Protein AF-A0D5D0-F1 (afdb_monomer)

Solvent-accessible surface area (backbone atoms only — not comparable to full-atom values): 11400 Å² total; per-residue (Å²): 130,87,78,48,55,34,72,73,44,70,88,83,36,42,35,31,44,15,12,45,68,44,72,69,34,58,67,57,35,57,76,62,45,42,32,23,40,38,40,34,33,54,92,70,85,83,85,67,84,94,37,51,78,46,78,43,78,42,73,95,49,52,85,51,79,61,65,83,46,42,66,61,52,38,55,49,50,60,56,22,34,79,75,26,10,28,38,33,16,14,71,77,34,23,26,60,21,42,47,49,52,34,45,36,33,24,68,77,66,68,30,52,49,6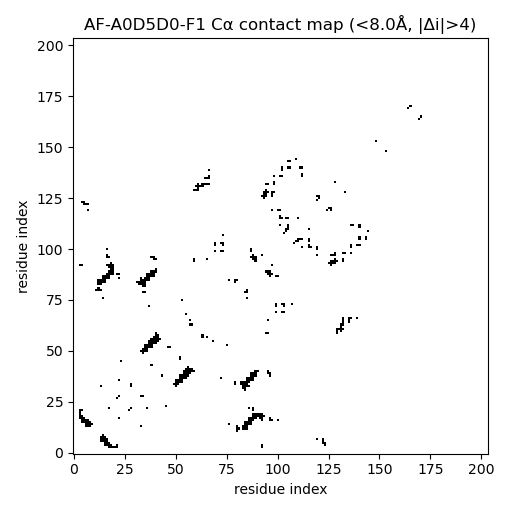7,55,23,49,52,54,49,30,77,57,40,72,76,48,54,48,48,68,36,50,48,54,44,43,47,56,47,34,56,60,69,68,49,77,83,76,58,85,82,46,63,64,57,53,52,50,53,54,46,55,54,48,42,61,73,65,51,62,84,68,72,81,86,85,54,74,70,58,52,53,54,52,52,53,52,55,54,51,55,55,50,55,62,56,56,64,68,70,74,79,116

Sequence (204 aa):
MQQHCNLILNDRGALWLGDYESALNLEFLKSKGIRTVITVAAGLNLKFEGIVHHKIEILDIELTNISQYFQTANDWIERGFNIGGVLVHCMAGVSRSAAIVIAYLIEKKKMTYYQALNFVKSKRPQINPNKGFNNQLMSYATRTSQPPIPKSSRANHFQQTYDQFESNYYAPVNRKNSAGLIQQNTNFYKSITKSMSQSKSKNK

pLDDT: mean 83.5, std 20.82, range [40.12, 98.88]

Organism: Paramecium tetraurelia (NCBI:txid5888)

Nearest PDB structures (foldseek):
  2nt2-assembly3_C  TM=9.457E-01  e=5.058E-13  Homo sapiens
  1wrm-assembly1_A  TM=9.185E-01  e=1.201E-12  Homo sapiens
  2g6z-assembly1_B  TM=9.266E-01  e=2.850E-12  Homo sapiens
  8otz-assembly1_k  TM=9.349E-01  e=2.850E-12  Bos taurus
  4ki9-assembly1_A  TM=8.243E-01  e=2.751E-10  Homo sapiens

Secondary structure (DSSP, 8-state):
----EEEEE-SSS-EEEE-HHHHH-HHHHHHTTEEEEEEESTT-----SSSEEEEE---SSTTS--GGGHHHHHHHHHHHHTTSEEEEE-SSSSSHHHHHHHHHHHHHS---HHHHHHHHHHH-TT----HHHHHHHHHHHHHHTS----GGGHHHHHHHHHHHHHHHHTGGG-SSS-HHHHHHHHHHHHHHHHHHHHTTSS--

Structure (mmCIF, N/CA/C/O backbone):
data_AF-A0D5D0-F1
#
_entry.id   AF-A0D5D0-F1
#
loop_
_atom_site.group_PDB
_atom_site.id
_atom_site.type_symbol
_atom_site.label_atom_id
_atom_site.label_alt_id
_atom_site.label_comp_id
_atom_site.label_asym_id
_atom_site.label_entity_id
_atom_site.label_seq_id
_atom_site.pdbx_PDB_ins_code
_atom_site.Cartn_x
_atom_site.Cartn_y
_atom_site.Cartn_z
_atom_site.occupancy
_atom_site.B_iso_or_equiv
_atom_site.auth_seq_id
_atom_site.auth_comp_id
_atom_site.auth_asym_id
_atom_site.auth_atom_id
_atom_site.pdbx_PDB_model_num
ATOM 1 N N . MET A 1 1 ? 7.071 -22.936 3.154 1.00 46.78 1 MET A N 1
ATOM 2 C CA . MET A 1 1 ? 7.675 -21.752 2.503 1.00 46.78 1 MET A CA 1
ATOM 3 C C . MET A 1 1 ? 6.939 -20.516 2.982 1.00 46.78 1 MET A C 1
ATOM 5 O O . MET A 1 1 ? 5.713 -20.538 2.988 1.00 46.78 1 MET A O 1
ATOM 9 N N . GLN A 1 2 ? 7.650 -19.483 3.433 1.00 56.50 2 GLN A N 1
ATOM 10 C CA . GLN A 1 2 ? 7.018 -18.227 3.833 1.00 56.50 2 GLN A CA 1
ATOM 11 C C . GLN A 1 2 ? 6.482 -17.524 2.581 1.00 56.50 2 GLN A C 1
ATOM 13 O O . GLN A 1 2 ? 7.198 -17.349 1.600 1.00 56.50 2 GLN A O 1
ATOM 18 N N . GLN A 1 3 ? 5.195 -17.188 2.574 1.00 79.50 3 GLN A N 1
ATOM 19 C CA . GLN A 1 3 ? 4.566 -16.564 1.418 1.00 79.50 3 GLN A CA 1
ATOM 20 C C . GLN A 1 3 ? 4.845 -15.051 1.416 1.00 79.50 3 GLN A C 1
ATOM 22 O O . GLN A 1 3 ? 4.256 -14.282 2.180 1.00 79.50 3 GLN A O 1
ATOM 27 N N . HIS A 1 4 ? 5.749 -14.625 0.534 1.00 94.38 4 HIS A N 1
ATOM 28 C CA . HIS A 1 4 ? 6.228 -13.242 0.435 1.00 94.38 4 HIS A CA 1
ATOM 29 C C . HIS A 1 4 ? 5.169 -12.242 -0.054 1.00 94.38 4 HIS A C 1
ATOM 31 O O . HIS A 1 4 ? 5.199 -11.065 0.306 1.00 94.38 4 HIS A O 1
ATOM 37 N N . CYS A 1 5 ? 4.159 -12.707 -0.794 1.00 95.81 5 CYS A N 1
ATOM 38 C CA . CYS A 1 5 ? 3.021 -11.887 -1.208 1.00 95.81 5 CYS A CA 1
ATOM 39 C C . CYS A 1 5 ? 1.735 -12.699 -1.414 1.00 95.81 5 CYS A C 1
ATOM 41 O O . CYS A 1 5 ? 1.766 -13.911 -1.634 1.00 95.81 5 CYS A O 1
ATOM 43 N N . ASN A 1 6 ? 0.594 -12.013 -1.371 1.00 98.06 6 ASN A N 1
ATOM 44 C CA . ASN A 1 6 ? -0.735 -12.603 -1.510 1.00 98.06 6 ASN A CA 1
ATOM 45 C C . ASN A 1 6 ? -1.566 -11.811 -2.524 1.00 98.06 6 ASN A C 1
ATOM 47 O O . ASN A 1 6 ? -1.525 -10.579 -2.538 1.00 98.06 6 AS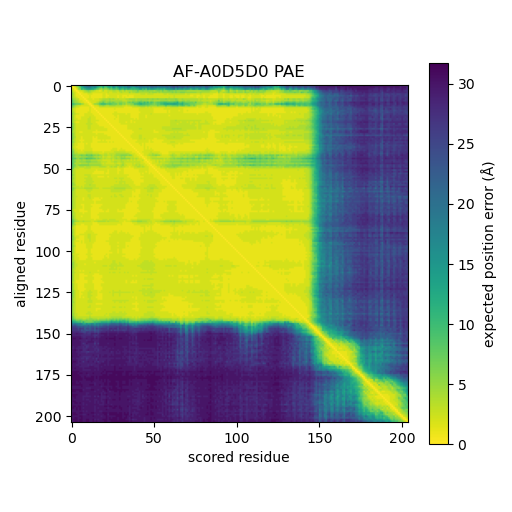N A O 1
ATOM 51 N N . LEU A 1 7 ? -2.344 -12.521 -3.344 1.00 98.06 7 LEU A N 1
ATOM 52 C CA . LEU A 1 7 ? -3.366 -11.916 -4.194 1.00 98.06 7 LEU A CA 1
ATOM 53 C C . LEU A 1 7 ? -4.509 -11.412 -3.307 1.00 98.06 7 LEU A C 1
ATOM 55 O O . LEU A 1 7 ? -5.096 -12.181 -2.544 1.00 98.06 7 LEU A O 1
ATOM 59 N N . ILE A 1 8 ? -4.817 -10.125 -3.414 1.00 98.31 8 ILE A N 1
ATOM 60 C CA . ILE A 1 8 ? -5.861 -9.459 -2.634 1.00 98.31 8 ILE A CA 1
ATOM 61 C C . ILE A 1 8 ? -7.155 -9.366 -3.443 1.00 98.31 8 ILE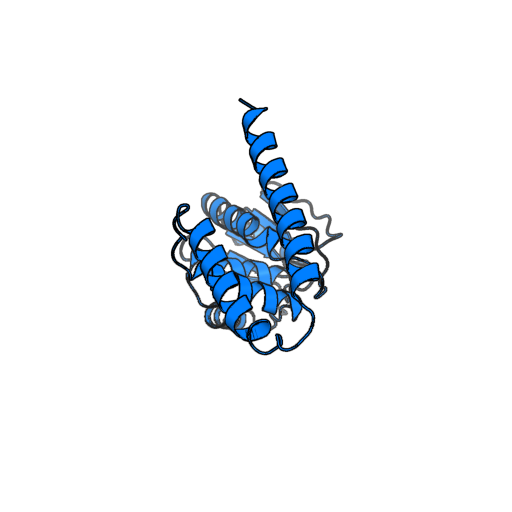 A C 1
ATOM 63 O O . ILE A 1 8 ? -8.214 -9.741 -2.945 1.00 98.31 8 ILE A O 1
ATOM 67 N N . LEU A 1 9 ? -7.071 -8.916 -4.697 1.00 95.50 9 LEU A N 1
ATOM 68 C CA . LEU A 1 9 ? -8.206 -8.779 -5.614 1.00 95.50 9 LEU A CA 1
ATOM 69 C C . LEU A 1 9 ? -7.839 -9.250 -7.016 1.00 95.50 9 LEU A C 1
ATOM 71 O O . LEU A 1 9 ? -6.674 -9.182 -7.398 1.00 95.50 9 LEU A O 1
ATOM 75 N N . ASN A 1 10 ? -8.846 -9.683 -7.774 1.00 94.88 10 ASN A N 1
ATOM 76 C CA . ASN A 1 10 ? -8.695 -10.058 -9.179 1.00 94.88 10 ASN A CA 1
ATOM 77 C C . ASN A 1 10 ? -9.977 -9.829 -10.001 1.00 94.88 10 ASN A C 1
ATOM 79 O O . ASN A 1 10 ? -10.291 -10.612 -10.889 1.00 94.88 10 ASN A O 1
ATOM 83 N N . ASP A 1 11 ? -10.774 -8.816 -9.657 1.00 88.81 11 ASP A N 1
ATOM 84 C CA . ASP A 1 11 ? -12.059 -8.566 -10.324 1.00 88.81 11 ASP A CA 1
ATOM 85 C C . ASP A 1 11 ? -11.943 -7.654 -11.555 1.00 88.81 11 ASP A C 1
ATOM 87 O O . ASP A 1 11 ? -12.627 -7.875 -12.548 1.00 88.81 11 ASP A O 1
ATOM 91 N N . ARG A 1 12 ? -11.064 -6.645 -11.509 1.00 85.06 12 ARG A N 1
ATOM 92 C CA . ARG A 1 12 ? -10.701 -5.790 -12.660 1.00 85.06 12 ARG A CA 1
ATOM 93 C C . ARG A 1 12 ? -9.240 -5.918 -13.077 1.00 85.06 12 ARG A C 1
ATOM 95 O O . ARG A 1 12 ? -8.906 -5.717 -14.235 1.00 85.06 12 ARG A O 1
ATOM 102 N N . GLY A 1 13 ? -8.387 -6.262 -12.124 1.00 92.38 13 GLY A N 1
ATOM 103 C CA . GLY A 1 13 ? -6.974 -6.533 -12.316 1.00 92.38 13 GLY A CA 1
ATOM 104 C C . GLY A 1 13 ? -6.410 -7.182 -11.059 1.00 92.38 13 GLY A C 1
ATOM 105 O O . GLY A 1 13 ? -7.001 -7.083 -9.977 1.00 92.38 13 GLY A O 1
ATOM 106 N N . ALA A 1 14 ? -5.287 -7.881 -11.205 1.00 97.81 14 ALA A N 1
ATOM 107 C CA . ALA A 1 14 ? -4.668 -8.598 -10.101 1.00 97.81 14 ALA A CA 1
ATOM 108 C C . ALA A 1 14 ? -3.925 -7.620 -9.178 1.00 97.81 14 ALA A C 1
ATOM 110 O O . ALA A 1 14 ? -2.903 -7.050 -9.567 1.00 97.81 14 ALA A O 1
ATOM 111 N N . LEU A 1 15 ? -4.420 -7.438 -7.952 1.00 98.75 15 LEU A N 1
ATOM 112 C CA . LEU A 1 15 ? -3.761 -6.646 -6.912 1.00 98.75 15 LEU A CA 1
ATOM 113 C C . LEU A 1 15 ? -3.046 -7.560 -5.926 1.00 98.75 15 LEU A C 1
ATOM 115 O O . LEU A 1 15 ? -3.689 -8.338 -5.219 1.00 98.75 15 LEU A O 1
ATOM 119 N N . TRP A 1 16 ? -1.733 -7.416 -5.830 1.00 98.75 16 TRP A N 1
ATOM 120 C CA . TRP A 1 16 ? -0.875 -8.176 -4.933 1.00 98.75 16 TRP A CA 1
ATOM 121 C C . TRP A 1 16 ? -0.362 -7.294 -3.797 1.00 98.75 16 TRP A C 1
ATOM 123 O O . TRP A 1 16 ? 0.010 -6.139 -4.009 1.00 98.75 16 TRP A O 1
ATOM 133 N N . LEU A 1 17 ? -0.310 -7.859 -2.591 1.00 98.81 17 LEU A N 1
ATOM 134 C CA . LEU A 1 17 ? 0.313 -7.249 -1.418 1.00 98.81 17 LEU A CA 1
ATOM 135 C C . LEU A 1 17 ? 1.505 -8.095 -0.983 1.00 98.81 17 LEU A C 1
ATOM 137 O O . LEU A 1 17 ? 1.334 -9.284 -0.706 1.00 98.81 17 LEU A O 1
ATOM 141 N N . GLY A 1 18 ? 2.684 -7.482 -0.887 1.00 98.31 18 GLY A N 1
ATOM 142 C CA . GLY A 1 18 ? 3.918 -8.198 -0.575 1.00 98.31 18 GLY A CA 1
ATOM 143 C C . GLY A 1 18 ? 4.928 -7.445 0.283 1.00 98.31 18 GLY A C 1
ATOM 144 O O . GLY A 1 18 ? 4.700 -6.315 0.732 1.00 98.31 18 GLY A O 1
ATOM 145 N N . ASP A 1 19 ? 6.041 -8.125 0.525 1.00 98.06 19 ASP A N 1
ATOM 146 C CA . ASP A 1 19 ? 7.244 -7.649 1.207 1.00 98.06 19 ASP A CA 1
ATOM 147 C C . ASP A 1 19 ? 8.375 -7.316 0.212 1.00 98.06 19 ASP A C 1
ATOM 149 O O . ASP A 1 19 ? 8.166 -7.273 -1.004 1.00 98.06 19 ASP A O 1
ATOM 153 N N . TYR A 1 20 ? 9.572 -7.035 0.726 1.00 97.62 20 TYR A N 1
ATOM 154 C CA . TYR A 1 20 ? 10.744 -6.712 -0.084 1.00 97.62 20 TYR A CA 1
ATOM 155 C C . TYR A 1 20 ? 11.157 -7.855 -1.021 1.00 97.62 20 TYR A C 1
ATOM 157 O O . TYR A 1 20 ? 11.381 -7.617 -2.207 1.00 97.62 20 TYR A O 1
ATOM 165 N N . GLU A 1 21 ? 11.170 -9.092 -0.523 1.00 96.94 21 GLU A N 1
ATOM 166 C CA . GLU A 1 21 ? 11.557 -10.283 -1.290 1.00 96.94 21 GLU A CA 1
ATOM 167 C C . GLU A 1 21 ? 10.631 -10.515 -2.487 1.00 96.94 21 GLU A C 1
ATOM 169 O O . GLU A 1 21 ? 11.079 -10.838 -3.588 1.00 96.94 21 GLU A O 1
ATOM 174 N N . SER A 1 22 ? 9.326 -10.273 -2.316 1.00 95.69 22 SER A N 1
ATOM 175 C CA . SER A 1 22 ? 8.367 -10.390 -3.421 1.00 95.69 22 SER A CA 1
ATOM 176 C C . SER A 1 22 ? 8.662 -9.441 -4.586 1.00 95.69 22 SER A C 1
ATOM 178 O O . SER A 1 22 ? 8.394 -9.785 -5.736 1.00 95.69 22 SER A O 1
ATOM 180 N N . ALA A 1 23 ? 9.238 -8.270 -4.302 1.00 96.31 23 ALA A N 1
ATOM 181 C CA . ALA A 1 23 ? 9.612 -7.299 -5.320 1.00 96.31 23 ALA A CA 1
ATOM 182 C C . ALA A 1 23 ? 10.936 -7.660 -6.014 1.00 96.31 23 ALA A C 1
ATOM 184 O O . ALA A 1 23 ? 11.127 -7.298 -7.167 1.00 96.31 23 ALA A O 1
ATOM 185 N N . LEU A 1 24 ? 11.834 -8.400 -5.361 1.00 96.00 24 LEU A N 1
ATOM 186 C CA . LEU A 1 24 ? 13.075 -8.878 -5.983 1.00 96.00 24 LEU A CA 1
ATOM 187 C C . LEU A 1 24 ? 12.867 -10.090 -6.901 1.00 96.00 24 LEU A C 1
ATOM 189 O O . LEU A 1 24 ? 13.700 -10.375 -7.760 1.00 96.00 24 LEU A O 1
ATOM 193 N N . ASN A 1 25 ? 11.755 -10.805 -6.746 1.00 95.81 25 ASN A N 1
ATOM 194 C CA . ASN A 1 25 ? 11.483 -12.017 -7.506 1.00 95.81 25 ASN A CA 1
ATOM 195 C C . ASN A 1 25 ? 10.920 -11.706 -8.908 1.00 95.81 25 ASN A C 1
ATOM 197 O O . ASN A 1 25 ? 9.713 -11.778 -9.141 1.00 95.81 25 ASN A O 1
ATOM 201 N N . LEU A 1 26 ? 11.799 -11.374 -9.859 1.00 94.62 26 LEU A N 1
ATOM 202 C CA . LEU A 1 26 ? 11.419 -11.010 -11.234 1.00 94.62 26 LEU A CA 1
ATOM 203 C C . LEU A 1 26 ? 10.638 -12.115 -11.967 1.00 94.62 26 LEU A C 1
ATOM 205 O O . LEU A 1 26 ? 9.694 -11.813 -12.699 1.00 94.62 26 LEU A O 1
ATOM 209 N N . GLU A 1 27 ? 10.972 -13.386 -11.732 1.00 94.56 27 GLU A N 1
ATOM 210 C CA . GLU A 1 27 ? 10.239 -14.525 -12.302 1.00 94.56 27 GLU A CA 1
ATOM 211 C C . GLU A 1 27 ? 8.808 -14.606 -11.763 1.00 94.56 27 GLU A C 1
ATOM 213 O O . GLU A 1 27 ? 7.852 -14.822 -12.514 1.00 94.56 27 GLU A O 1
ATOM 218 N N . PHE A 1 28 ? 8.617 -14.350 -10.468 1.00 94.44 28 PHE A N 1
ATOM 219 C CA . PHE A 1 28 ? 7.285 -14.218 -9.893 1.00 94.44 28 PHE A CA 1
ATOM 220 C C . PHE A 1 28 ? 6.519 -13.054 -10.537 1.00 94.44 28 PHE A C 1
ATOM 222 O O . PHE A 1 28 ? 5.392 -13.262 -10.993 1.00 94.44 28 PHE A O 1
ATOM 229 N N . LEU A 1 29 ? 7.126 -11.865 -10.643 1.00 97.00 29 LEU A N 1
ATOM 230 C CA . LEU A 1 29 ? 6.478 -10.703 -11.266 1.00 97.00 29 LEU A CA 1
ATOM 231 C C . LEU A 1 29 ? 6.031 -11.021 -12.698 1.00 97.00 29 LEU A C 1
ATOM 233 O O . LEU A 1 29 ? 4.873 -10.791 -13.053 1.00 97.00 29 LEU A O 1
ATOM 237 N N . LYS A 1 30 ? 6.915 -11.631 -13.492 1.00 96.50 30 LYS A N 1
ATOM 238 C CA . LYS A 1 30 ? 6.637 -12.043 -14.870 1.00 96.50 30 LYS A CA 1
ATOM 239 C C . LYS A 1 30 ? 5.527 -13.092 -14.940 1.00 96.50 30 LYS A C 1
ATOM 241 O O . LYS A 1 30 ? 4.568 -12.908 -15.686 1.00 96.50 30 LYS A O 1
ATOM 246 N N . SER A 1 31 ? 5.612 -14.157 -14.140 1.00 96.00 31 SER A N 1
ATOM 247 C CA . SER A 1 31 ? 4.629 -15.253 -14.143 1.00 96.00 31 SER A CA 1
ATOM 248 C C . SER A 1 31 ? 3.230 -14.827 -13.688 1.00 96.00 31 SER A C 1
ATOM 250 O O . SER A 1 31 ? 2.243 -15.451 -14.074 1.00 96.00 31 SER A O 1
ATOM 252 N N . LYS A 1 32 ? 3.118 -13.764 -12.881 1.00 96.56 32 LYS A N 1
ATOM 253 C CA . LYS A 1 32 ? 1.834 -13.173 -12.471 1.00 96.56 32 LYS A CA 1
ATOM 254 C C . LYS A 1 32 ? 1.385 -12.010 -13.354 1.00 96.56 32 LYS A C 1
ATOM 256 O O . LYS A 1 32 ? 0.366 -11.392 -13.052 1.00 96.56 32 LYS A O 1
ATOM 261 N N . GLY A 1 33 ? 2.123 -11.711 -14.425 1.00 96.69 33 GLY A N 1
ATOM 262 C CA . GLY A 1 33 ? 1.815 -10.610 -15.334 1.00 96.69 33 GLY A CA 1
ATOM 263 C C . GLY A 1 33 ? 1.852 -9.242 -14.652 1.00 96.69 33 GLY A C 1
ATOM 264 O O . GLY A 1 33 ? 1.114 -8.344 -15.053 1.00 96.69 33 GLY A O 1
ATOM 265 N N . ILE A 1 34 ? 2.660 -9.076 -13.600 1.00 98.12 34 ILE A N 1
ATOM 266 C CA . ILE A 1 34 ? 2.789 -7.808 -12.883 1.00 98.12 34 ILE A CA 1
ATOM 267 C C . ILE A 1 34 ? 3.558 -6.819 -13.761 1.00 98.12 34 ILE A C 1
ATOM 269 O O . ILE A 1 34 ? 4.688 -7.075 -14.174 1.00 98.12 34 ILE A O 1
ATOM 273 N N . ARG A 1 35 ? 2.924 -5.679 -14.047 1.00 98.25 35 ARG A N 1
ATOM 274 C CA . ARG A 1 35 ? 3.464 -4.593 -14.885 1.00 98.25 35 ARG A CA 1
ATOM 275 C C . ARG A 1 35 ? 3.591 -3.270 -14.142 1.00 98.25 35 ARG A C 1
ATOM 277 O O . ARG A 1 35 ? 4.156 -2.318 -14.679 1.00 98.25 35 ARG A O 1
ATOM 284 N N . THR A 1 36 ? 3.113 -3.208 -12.903 1.00 98.69 36 THR A N 1
ATOM 285 C CA . THR A 1 36 ? 3.262 -2.040 -12.036 1.00 98.69 36 THR A CA 1
ATOM 286 C C . THR A 1 36 ? 3.684 -2.466 -10.637 1.00 98.69 36 THR A C 1
ATOM 288 O O . THR A 1 36 ? 3.082 -3.362 -10.046 1.00 98.69 36 THR A O 1
ATOM 291 N N . VAL A 1 37 ? 4.697 -1.799 -10.090 1.00 98.75 37 VAL A N 1
ATOM 292 C CA . VAL A 1 37 ? 5.149 -1.972 -8.705 1.00 98.75 37 VAL A CA 1
ATOM 293 C C . VAL A 1 37 ? 5.049 -0.635 -7.977 1.00 98.75 37 VAL A C 1
ATOM 295 O O . VAL A 1 37 ? 5.521 0.388 -8.469 1.00 98.75 37 VAL A O 1
ATOM 298 N N . ILE A 1 38 ? 4.448 -0.646 -6.789 1.00 98.75 38 ILE A N 1
ATOM 299 C CA . ILE A 1 38 ? 4.363 0.496 -5.878 1.00 98.75 38 ILE A CA 1
ATOM 300 C C . ILE A 1 38 ? 5.152 0.145 -4.613 1.00 98.75 38 ILE A C 1
ATOM 302 O O . ILE A 1 38 ? 4.712 -0.665 -3.792 1.00 98.75 38 ILE A O 1
ATOM 306 N N . THR A 1 39 ? 6.324 0.758 -4.454 1.00 98.75 39 THR A N 1
ATOM 307 C CA . THR A 1 39 ? 7.169 0.607 -3.263 1.00 98.75 39 THR A CA 1
ATOM 308 C C . THR A 1 39 ? 6.792 1.654 -2.222 1.00 98.75 39 THR A C 1
ATOM 310 O O . THR A 1 39 ? 6.894 2.853 -2.470 1.00 98.75 39 THR A O 1
ATOM 313 N N . VAL A 1 40 ? 6.397 1.208 -1.033 1.00 98.69 40 VAL A N 1
ATOM 314 C CA . VAL A 1 40 ? 5.969 2.060 0.086 1.00 98.69 40 VAL A CA 1
ATOM 315 C C . VAL A 1 40 ? 6.985 1.958 1.225 1.00 98.69 40 VAL A C 1
ATOM 317 O O . VAL A 1 40 ? 6.725 1.350 2.266 1.00 98.69 40 VAL A O 1
ATOM 320 N N . ALA A 1 41 ? 8.189 2.481 1.002 1.00 97.56 41 ALA A N 1
ATOM 321 C CA . ALA A 1 41 ? 9.265 2.507 1.986 1.00 97.56 41 ALA A CA 1
ATOM 322 C C . ALA A 1 41 ? 10.355 3.512 1.593 1.00 97.56 41 ALA A C 1
ATOM 324 O O . ALA A 1 41 ? 10.760 3.564 0.435 1.00 97.56 41 ALA A O 1
ATOM 325 N N . ALA A 1 42 ? 10.868 4.257 2.571 1.00 95.25 42 ALA A N 1
ATOM 326 C CA . ALA A 1 42 ? 12.092 5.036 2.405 1.00 95.25 42 ALA A CA 1
ATOM 327 C C . ALA A 1 42 ? 13.323 4.118 2.277 1.00 95.25 42 ALA A C 1
ATOM 329 O O . ALA A 1 42 ? 13.381 3.060 2.909 1.00 95.25 42 ALA A O 1
ATOM 330 N N . GLY A 1 43 ? 14.305 4.537 1.474 1.00 91.00 43 GLY A N 1
ATOM 331 C CA . GLY A 1 43 ? 15.607 3.868 1.356 1.00 91.00 43 GLY A CA 1
ATOM 332 C C . GLY A 1 43 ? 15.635 2.608 0.483 1.00 91.00 43 GLY A C 1
ATOM 333 O O . GLY A 1 43 ? 16.691 1.995 0.348 1.00 91.00 43 GLY A O 1
ATOM 334 N N . LEU A 1 44 ? 14.515 2.216 -0.138 1.00 91.12 44 LEU A N 1
ATOM 335 C CA . LEU A 1 44 ? 14.483 1.087 -1.071 1.00 91.12 44 LEU A CA 1
ATOM 336 C C . LEU A 1 44 ? 14.708 1.551 -2.516 1.00 91.12 44 LEU A C 1
ATOM 338 O O . LEU A 1 44 ? 13.843 2.155 -3.161 1.00 91.12 44 LEU A O 1
ATOM 342 N N . ASN A 1 45 ? 15.881 1.217 -3.049 1.00 89.38 45 ASN A N 1
ATOM 343 C CA . ASN A 1 45 ? 16.310 1.577 -4.398 1.00 89.38 45 ASN A CA 1
ATOM 344 C C . ASN A 1 45 ? 16.279 0.383 -5.350 1.00 89.38 45 ASN A C 1
ATOM 346 O O . ASN A 1 45 ? 17.302 -0.049 -5.869 1.00 89.38 45 ASN A O 1
ATOM 350 N N . LEU A 1 46 ? 15.071 -0.126 -5.587 1.00 92.38 46 LEU A N 1
ATOM 351 C CA . LEU A 1 46 ? 14.819 -1.155 -6.591 1.00 92.38 46 LEU A CA 1
ATOM 352 C C . LEU A 1 46 ? 14.753 -0.546 -7.994 1.00 92.38 46 LEU A C 1
ATOM 354 O O . LEU A 1 46 ? 14.291 0.587 -8.160 1.00 92.38 46 LEU A O 1
ATOM 358 N N . LYS A 1 47 ? 15.204 -1.314 -8.986 1.00 91.88 47 LYS A N 1
ATOM 359 C CA . LYS A 1 47 ? 15.072 -1.011 -10.412 1.00 91.88 47 LYS A CA 1
ATOM 360 C C . LYS A 1 47 ? 14.350 -2.169 -11.080 1.00 91.88 47 LYS A C 1
ATOM 362 O O . LYS A 1 47 ? 14.659 -3.323 -10.795 1.00 91.88 47 LYS A O 1
ATOM 367 N N . PHE A 1 48 ? 13.419 -1.847 -11.967 1.00 93.44 48 PHE A N 1
ATOM 368 C CA . PHE A 1 48 ? 12.657 -2.837 -12.711 1.00 93.44 48 PHE A CA 1
ATOM 369 C C . PHE A 1 48 ? 12.736 -2.540 -14.203 1.00 93.44 48 PHE A C 1
ATOM 371 O O . PHE A 1 48 ? 12.527 -1.403 -14.622 1.00 93.44 48 PHE A O 1
ATOM 378 N N . GLU A 1 49 ? 13.005 -3.565 -15.003 1.00 91.56 49 GLU A N 1
ATOM 379 C CA . GLU A 1 49 ? 12.953 -3.469 -16.459 1.00 91.56 49 GLU A CA 1
ATOM 380 C C . GLU A 1 49 ? 11.551 -3.831 -16.959 1.00 91.56 49 GLU A C 1
ATOM 382 O O . GLU A 1 49 ? 10.970 -4.834 -16.547 1.00 91.56 49 GLU A O 1
ATOM 387 N N . GLY A 1 50 ? 10.977 -3.000 -17.837 1.00 92.69 50 GLY A N 1
ATOM 388 C CA . GLY A 1 50 ? 9.658 -3.262 -18.433 1.00 92.69 50 GLY A CA 1
ATOM 389 C C . GLY A 1 50 ? 8.478 -3.253 -17.447 1.00 92.69 50 GLY A C 1
ATOM 390 O O . GLY A 1 50 ? 7.409 -3.777 -17.769 1.00 92.69 50 GLY A O 1
ATOM 391 N N . ILE A 1 51 ? 8.663 -2.677 -16.255 1.00 97.81 51 ILE A N 1
ATOM 392 C CA . ILE A 1 51 ? 7.645 -2.516 -15.210 1.00 97.81 51 ILE A CA 1
ATOM 393 C C . ILE A 1 51 ? 7.592 -1.042 -14.814 1.00 97.81 51 ILE A C 1
ATOM 395 O O . ILE A 1 51 ? 8.617 -0.414 -14.551 1.00 97.81 51 ILE A O 1
ATOM 399 N N . VAL A 1 52 ? 6.381 -0.496 -14.726 1.00 98.25 52 VAL A N 1
ATOM 400 C CA . VAL A 1 52 ? 6.156 0.856 -14.212 1.00 98.25 52 VAL A CA 1
ATOM 401 C C . VAL A 1 52 ? 6.390 0.857 -12.704 1.00 98.25 52 VAL A C 1
ATOM 403 O O . VAL A 1 52 ? 5.716 0.138 -11.965 1.00 98.25 52 VAL A O 1
ATOM 406 N N . HIS A 1 53 ? 7.334 1.670 -12.233 1.00 98.31 53 HIS A N 1
ATOM 407 C CA . HIS A 1 53 ? 7.692 1.742 -10.818 1.00 98.31 53 HIS A CA 1
ATOM 408 C C . HIS A 1 53 ? 7.288 3.079 -10.201 1.00 98.31 53 HIS A C 1
ATOM 410 O O . HIS A 1 53 ? 7.710 4.143 -10.651 1.00 98.31 53 HIS A O 1
ATOM 416 N N . HIS A 1 54 ? 6.498 3.015 -9.132 1.00 98.44 54 HIS A N 1
ATOM 417 C CA . HIS A 1 54 ? 6.153 4.155 -8.290 1.00 98.44 54 HIS A CA 1
ATOM 418 C C . HIS A 1 54 ? 6.732 3.986 -6.884 1.00 98.44 54 HIS A C 1
ATOM 420 O O . HIS A 1 54 ? 6.819 2.873 -6.360 1.00 98.44 54 HIS A O 1
ATOM 426 N N . LYS A 1 55 ? 7.095 5.106 -6.251 1.00 98.19 55 LYS A N 1
ATOM 427 C CA . LYS A 1 55 ? 7.653 5.132 -4.896 1.00 98.19 55 LYS A CA 1
ATOM 428 C C . LYS A 1 55 ? 6.890 6.098 -3.997 1.00 98.19 55 LYS A C 1
ATOM 430 O O . LYS A 1 55 ? 6.565 7.211 -4.399 1.00 98.19 55 LYS A O 1
ATOM 435 N N . ILE A 1 56 ? 6.652 5.659 -2.767 1.00 98.50 56 ILE A N 1
ATOM 436 C CA . ILE A 1 56 ? 6.187 6.468 -1.642 1.00 98.50 56 ILE A CA 1
ATOM 437 C C . ILE A 1 56 ? 7.249 6.332 -0.552 1.00 98.50 56 ILE A C 1
ATOM 439 O O . ILE A 1 56 ? 7.337 5.307 0.131 1.00 98.50 56 ILE A O 1
ATOM 443 N N . GLU A 1 57 ? 8.091 7.353 -0.420 1.00 97.94 57 GLU A N 1
ATOM 444 C CA . GLU A 1 57 ? 9.240 7.330 0.485 1.00 97.94 57 GLU A CA 1
ATOM 445 C C . GLU A 1 57 ? 8.824 7.712 1.903 1.00 97.94 57 GLU A C 1
ATOM 447 O O . GLU A 1 57 ? 8.832 8.876 2.296 1.00 97.94 57 GLU A O 1
ATOM 452 N N . ILE A 1 58 ? 8.422 6.701 2.675 1.00 98.31 58 ILE A N 1
ATOM 453 C CA . ILE A 1 58 ? 7.962 6.883 4.050 1.00 98.31 58 ILE A CA 1
ATOM 454 C C . ILE A 1 58 ? 8.546 5.864 5.032 1.00 98.31 58 ILE A C 1
ATOM 456 O O . ILE A 1 58 ? 8.814 4.697 4.703 1.00 98.31 58 ILE A O 1
ATOM 460 N N . LEU A 1 59 ? 8.694 6.315 6.277 1.00 98.31 59 LEU A N 1
ATOM 461 C CA . LEU A 1 59 ? 9.029 5.485 7.429 1.00 98.31 59 LEU A CA 1
ATOM 462 C C . LEU A 1 59 ? 7.782 4.773 7.973 1.00 98.31 59 LEU A C 1
ATOM 464 O O . LEU A 1 59 ? 6.649 5.171 7.709 1.00 98.31 59 LEU A O 1
ATOM 468 N N . ASP A 1 60 ? 7.997 3.693 8.723 1.00 98.31 60 ASP A N 1
ATOM 469 C CA . ASP A 1 60 ? 6.928 2.928 9.377 1.00 98.31 60 ASP A CA 1
ATOM 470 C C . ASP A 1 60 ? 6.731 3.370 10.828 1.00 98.31 60 ASP A C 1
ATOM 472 O O . ASP A 1 60 ? 6.900 2.594 11.764 1.00 98.31 60 ASP A O 1
ATOM 476 N N . ILE A 1 61 ? 6.444 4.654 11.017 1.00 98.44 61 ILE A N 1
ATOM 477 C CA . ILE A 1 61 ? 6.240 5.242 12.342 1.00 98.44 61 ILE A CA 1
ATOM 478 C C . ILE A 1 61 ? 4.863 5.895 12.412 1.00 98.44 61 ILE A C 1
ATOM 480 O O . ILE A 1 61 ? 4.357 6.415 11.417 1.00 98.44 61 ILE A O 1
ATOM 484 N N . GLU A 1 62 ? 4.263 5.901 13.601 1.00 98.19 62 GLU A N 1
ATOM 485 C CA . GLU A 1 62 ? 2.890 6.385 13.803 1.00 98.19 62 GLU A CA 1
ATOM 486 C C . GLU A 1 62 ? 2.713 7.872 13.445 1.00 98.19 62 GLU A C 1
ATOM 488 O O . GLU A 1 62 ? 1.627 8.286 13.045 1.00 98.19 62 GLU A O 1
ATOM 493 N N . LEU A 1 63 ? 3.791 8.660 13.530 1.00 97.75 63 LEU A N 1
ATOM 494 C CA . LEU A 1 63 ? 3.814 10.086 13.186 1.00 97.75 63 LEU A CA 1
ATOM 495 C C . LEU A 1 63 ? 3.803 10.358 11.674 1.00 97.75 63 LEU A C 1
ATOM 497 O O . LEU A 1 63 ? 3.585 11.494 11.255 1.00 97.75 63 LEU A O 1
ATOM 501 N N . THR A 1 64 ? 4.065 9.359 10.830 1.00 98.44 64 THR A N 1
ATOM 502 C CA . THR A 1 64 ? 4.101 9.578 9.384 1.00 98.44 64 THR A CA 1
ATOM 503 C C . THR A 1 64 ? 2.696 9.799 8.823 1.00 98.44 64 THR A C 1
ATOM 505 O O . THR A 1 64 ? 1.807 8.963 8.979 1.00 98.44 64 THR A O 1
ATOM 508 N N . ASN A 1 65 ? 2.498 10.903 8.099 1.00 98.44 65 ASN A N 1
ATOM 509 C CA . ASN A 1 65 ? 1.262 11.158 7.362 1.00 98.44 65 ASN A CA 1
ATOM 510 C C . ASN A 1 65 ? 1.234 10.332 6.066 1.00 98.44 65 ASN A C 1
ATOM 512 O O . ASN A 1 65 ? 1.651 10.806 5.010 1.00 98.44 65 ASN A O 1
ATOM 516 N N . ILE A 1 66 ? 0.759 9.089 6.143 1.00 98.75 66 ILE A N 1
ATOM 517 C CA . ILE A 1 66 ? 0.561 8.228 4.971 1.00 98.75 66 ILE A CA 1
ATOM 518 C C . ILE A 1 66 ? -0.696 8.620 4.178 1.00 98.75 66 ILE A C 1
ATOM 520 O O . ILE A 1 66 ? -0.761 8.392 2.972 1.00 98.75 66 ILE A O 1
ATOM 524 N N . SER A 1 67 ? -1.678 9.254 4.828 1.00 98.50 67 SER A N 1
ATOM 525 C CA . SER A 1 67 ? -2.982 9.542 4.219 1.00 98.50 67 SER A CA 1
ATOM 526 C C . SER A 1 67 ? -2.923 10.482 3.017 1.00 98.50 67 SER A C 1
ATOM 528 O O . SER A 1 67 ? -3.751 10.367 2.113 1.00 98.50 67 SER A O 1
ATOM 530 N N . GLN A 1 68 ? -1.915 11.359 2.962 1.00 98.38 68 GLN A N 1
ATOM 531 C CA . GLN A 1 68 ? -1.675 12.241 1.816 1.00 98.38 68 GLN A CA 1
ATOM 532 C C . GLN A 1 68 ? -1.403 11.475 0.509 1.00 98.38 68 GLN A C 1
ATOM 534 O O . GLN A 1 68 ? -1.583 12.031 -0.570 1.00 98.38 68 GLN A O 1
ATOM 539 N N . TYR A 1 69 ? -1.005 10.200 0.593 1.00 98.81 69 TYR A N 1
ATOM 540 C CA . TYR A 1 69 ? -0.676 9.372 -0.566 1.00 98.81 69 TYR A CA 1
ATOM 541 C C . TYR A 1 69 ? -1.804 8.437 -1.004 1.00 98.81 69 TYR A C 1
ATOM 543 O O . TYR A 1 69 ? -1.679 7.811 -2.053 1.00 98.81 69 TYR A O 1
ATOM 551 N N . PHE A 1 70 ? -2.896 8.319 -0.240 1.00 98.62 70 PHE A N 1
ATOM 552 C CA . PHE A 1 70 ? -3.958 7.352 -0.540 1.00 98.62 70 PHE A CA 1
ATOM 553 C C . PHE A 1 70 ? -4.575 7.573 -1.923 1.00 98.62 70 PHE A C 1
ATOM 555 O O . PHE A 1 70 ? -4.654 6.625 -2.698 1.00 98.62 70 PHE A O 1
ATOM 562 N N . GLN A 1 71 ? -4.924 8.816 -2.276 1.00 97.88 71 GLN A N 1
ATOM 563 C CA . GLN A 1 71 ? -5.497 9.113 -3.594 1.00 97.88 71 GLN A CA 1
ATOM 564 C C . GLN A 1 71 ? -4.516 8.770 -4.721 1.00 97.88 71 GLN A C 1
ATOM 566 O O . GLN A 1 71 ? -4.852 8.026 -5.637 1.00 97.88 71 GLN A O 1
ATOM 571 N N . THR A 1 72 ? -3.279 9.259 -4.618 1.00 98.56 72 THR A N 1
ATOM 572 C CA . THR A 1 72 ? -2.241 9.032 -5.628 1.00 98.56 72 THR A CA 1
ATOM 573 C C . THR A 1 72 ? -1.959 7.543 -5.825 1.00 98.56 72 THR A C 1
ATOM 575 O O . THR A 1 72 ? -1.866 7.075 -6.959 1.00 98.56 72 THR A O 1
ATOM 578 N N . ALA A 1 73 ? -1.872 6.777 -4.734 1.00 98.69 73 ALA A N 1
ATOM 579 C CA . ALA A 1 73 ? -1.670 5.336 -4.794 1.00 98.69 73 ALA A CA 1
ATOM 580 C C . ALA A 1 73 ? -2.868 4.617 -5.425 1.00 98.69 73 ALA A C 1
ATOM 582 O O . ALA A 1 73 ? -2.674 3.722 -6.246 1.00 98.69 73 ALA A O 1
ATOM 583 N N . ASN A 1 74 ? -4.093 5.037 -5.106 1.00 98.38 74 ASN A N 1
ATOM 584 C CA . ASN A 1 74 ? -5.297 4.488 -5.721 1.00 98.38 74 ASN A CA 1
ATOM 585 C C . ASN A 1 74 ? -5.312 4.722 -7.235 1.00 98.38 74 ASN A C 1
ATOM 587 O O . ASN A 1 74 ? -5.638 3.810 -7.993 1.00 98.38 74 ASN A O 1
ATOM 591 N N . ASP A 1 75 ? -4.905 5.908 -7.683 1.00 98.38 75 ASP A N 1
ATOM 592 C CA . ASP A 1 75 ? -4.835 6.242 -9.105 1.00 98.38 75 ASP A CA 1
ATOM 593 C C . ASP A 1 75 ? -3.725 5.465 -9.832 1.00 98.38 75 ASP A C 1
ATOM 595 O O . ASP A 1 75 ? -3.855 5.163 -11.019 1.00 98.38 75 ASP A O 1
ATOM 599 N N . TRP A 1 76 ? -2.621 5.137 -9.154 1.00 98.69 76 TRP A N 1
ATOM 600 C CA . TRP A 1 76 ? -1.599 4.235 -9.696 1.00 98.69 76 TRP A CA 1
ATOM 601 C C . TRP A 1 76 ? -2.098 2.795 -9.799 1.00 98.69 76 TRP A C 1
ATOM 603 O O . TRP A 1 76 ? -1.846 2.151 -10.813 1.00 98.69 76 TRP A O 1
ATOM 613 N N . ILE A 1 77 ? -2.830 2.304 -8.795 1.00 98.69 77 ILE A N 1
ATOM 614 C CA . ILE A 1 77 ? -3.420 0.959 -8.817 1.00 98.69 77 ILE A CA 1
ATOM 615 C C . ILE A 1 77 ? -4.418 0.832 -9.977 1.00 98.69 77 ILE A C 1
ATOM 617 O O . ILE A 1 77 ? -4.293 -0.084 -10.786 1.00 98.69 77 ILE A O 1
ATOM 621 N N . GLU A 1 78 ? -5.359 1.774 -10.112 1.00 97.81 78 GLU A N 1
ATOM 622 C CA . GLU A 1 78 ? -6.352 1.752 -11.198 1.00 97.81 78 GLU A CA 1
ATOM 623 C C . GLU A 1 78 ? -5.693 1.825 -12.583 1.00 97.81 78 GLU A C 1
ATOM 625 O O . GLU A 1 78 ? -6.071 1.081 -13.485 1.00 97.81 78 GLU A O 1
ATOM 630 N N . ARG A 1 79 ? -4.673 2.677 -12.763 1.00 97.94 79 ARG A N 1
ATOM 631 C CA . ARG A 1 79 ? -3.931 2.740 -14.033 1.00 97.94 79 ARG A CA 1
ATOM 63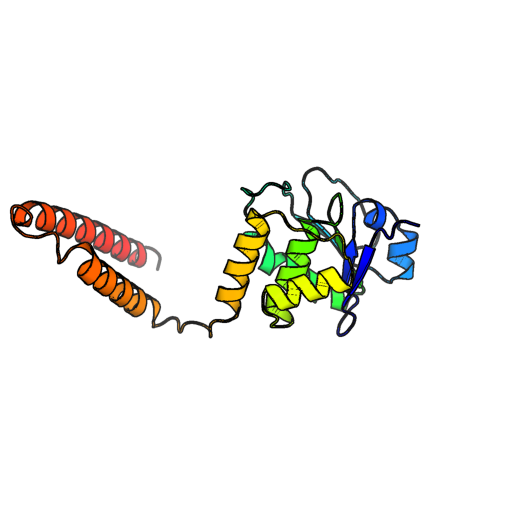2 C C . ARG A 1 79 ? -3.138 1.467 -14.308 1.00 97.94 79 ARG A C 1
ATOM 634 O O . ARG A 1 79 ? -3.085 1.035 -15.456 1.00 97.94 79 ARG A O 1
ATOM 641 N N . GLY A 1 80 ? -2.543 0.873 -13.277 1.00 98.19 80 GLY A N 1
ATOM 642 C CA . GLY A 1 80 ? -1.772 -0.360 -13.396 1.00 98.19 80 GLY A CA 1
ATOM 643 C C . GLY A 1 80 ? -2.618 -1.539 -13.876 1.00 98.19 80 GLY A C 1
ATOM 644 O O . GLY A 1 80 ? -2.156 -2.316 -14.710 1.00 98.19 80 GLY A O 1
ATOM 645 N N . PHE A 1 81 ? -3.886 -1.617 -13.460 1.00 98.00 81 PHE A N 1
ATOM 646 C CA . PHE A 1 81 ? -4.808 -2.652 -13.941 1.00 98.00 81 PHE A CA 1
ATOM 647 C C . PHE A 1 81 ? -5.059 -2.618 -15.452 1.00 98.00 81 PHE A C 1
ATOM 649 O O . PHE A 1 81 ? -5.364 -3.658 -16.027 1.00 98.00 81 PHE A O 1
ATOM 656 N N . ASN A 1 82 ? -4.874 -1.474 -16.118 1.00 96.62 82 ASN A N 1
ATOM 657 C CA . ASN A 1 82 ? -5.030 -1.383 -17.574 1.00 96.62 82 ASN A CA 1
ATOM 658 C C . ASN A 1 82 ? -3.875 -2.033 -18.350 1.00 96.62 82 ASN A C 1
ATOM 660 O O . ASN A 1 82 ? -4.008 -2.268 -19.548 1.00 96.62 82 ASN A O 1
ATOM 664 N N . ILE A 1 83 ? -2.737 -2.292 -17.698 1.00 95.75 83 ILE A N 1
ATOM 665 C CA . ILE A 1 83 ? -1.545 -2.861 -18.344 1.00 95.75 83 ILE A CA 1
ATOM 666 C C . ILE A 1 83 ? -1.141 -4.227 -17.777 1.00 95.75 83 ILE A C 1
ATOM 668 O O . ILE A 1 83 ? -0.378 -4.946 -18.419 1.00 95.75 83 ILE A O 1
ATOM 672 N N . GLY A 1 84 ? -1.636 -4.609 -16.597 1.00 97.38 84 GLY A N 1
ATOM 673 C CA . GLY A 1 84 ? -1.392 -5.924 -16.009 1.00 97.38 84 GLY A CA 1
ATOM 674 C C . GLY A 1 84 ? -1.673 -5.977 -14.509 1.00 97.38 84 GLY A C 1
ATOM 675 O O . GLY A 1 84 ? -2.522 -5.266 -13.977 1.00 97.38 84 GLY A O 1
ATOM 676 N N . GLY A 1 85 ? -0.951 -6.852 -13.810 1.00 98.06 85 GLY A N 1
ATOM 677 C CA . GLY A 1 85 ? -0.996 -6.947 -12.355 1.00 98.06 85 GLY A CA 1
ATOM 678 C C . GLY A 1 85 ? -0.252 -5.799 -11.668 1.00 98.06 85 GLY A C 1
ATOM 679 O O . GLY A 1 85 ? 0.733 -5.267 -12.192 1.00 98.06 85 GLY A O 1
ATOM 680 N N . VAL A 1 86 ? -0.696 -5.465 -10.459 1.00 98.81 86 VAL A N 1
ATOM 681 C CA . VAL A 1 86 ? -0.088 -4.448 -9.596 1.00 98.81 86 VAL A CA 1
ATOM 682 C C . VAL A 1 86 ? 0.427 -5.107 -8.325 1.00 98.81 86 VAL A C 1
ATOM 684 O O . VAL A 1 86 ? -0.328 -5.791 -7.636 1.00 98.81 86 VAL A O 1
ATOM 687 N N . LEU A 1 87 ? 1.691 -4.868 -7.980 1.00 98.75 87 LEU A N 1
ATOM 688 C CA . LEU A 1 87 ? 2.255 -5.214 -6.676 1.00 98.75 87 LEU A CA 1
ATOM 689 C C . LEU A 1 87 ? 2.404 -3.958 -5.821 1.00 98.75 87 LEU A C 1
ATOM 691 O O . LEU A 1 87 ? 3.133 -3.039 -6.186 1.00 98.75 87 LEU A O 1
ATOM 695 N N . VAL A 1 88 ? 1.779 -3.949 -4.647 1.00 98.88 88 VAL A N 1
ATOM 696 C CA . VAL A 1 88 ? 2.046 -2.964 -3.595 1.00 98.88 88 VAL A CA 1
ATOM 697 C C . VAL A 1 88 ? 2.878 -3.640 -2.515 1.00 98.88 88 VAL A C 1
ATOM 699 O O . VAL A 1 88 ? 2.447 -4.628 -1.918 1.00 98.88 88 VAL A O 1
ATOM 702 N N . HIS A 1 89 ? 4.070 -3.118 -2.238 1.00 98.75 89 HIS A N 1
ATOM 703 C CA . HIS A 1 89 ? 4.966 -3.723 -1.255 1.00 98.75 89 HIS A CA 1
ATOM 704 C C . HIS A 1 89 ? 5.679 -2.687 -0.385 1.00 98.75 89 HIS A C 1
ATOM 706 O O . HIS A 1 89 ? 5.768 -1.507 -0.715 1.00 98.75 89 HIS A O 1
ATOM 712 N N . CYS A 1 90 ? 6.163 -3.130 0.769 1.00 98.44 90 CYS A N 1
ATOM 713 C CA . CYS A 1 90 ? 7.085 -2.374 1.615 1.00 98.44 90 CYS A CA 1
ATOM 714 C C . CYS A 1 90 ? 8.196 -3.321 2.086 1.00 98.44 90 CYS A C 1
ATOM 716 O O . CYS A 1 90 ? 8.393 -4.361 1.466 1.00 98.44 90 CYS A O 1
ATOM 718 N N . MET A 1 91 ? 8.904 -2.997 3.174 1.00 97.75 91 MET A N 1
ATOM 719 C CA . MET A 1 91 ? 9.946 -3.885 3.702 1.00 97.75 91 MET A CA 1
ATOM 720 C C . MET A 1 91 ? 9.380 -5.253 4.130 1.00 97.75 91 MET A C 1
ATOM 722 O O . MET A 1 91 ? 9.765 -6.274 3.581 1.00 97.75 91 MET A O 1
ATOM 726 N N . ALA A 1 92 ? 8.424 -5.275 5.065 1.00 97.69 92 ALA A N 1
ATOM 727 C CA . ALA A 1 92 ? 7.883 -6.518 5.636 1.00 97.69 92 ALA A CA 1
ATOM 728 C C . ALA A 1 92 ? 6.531 -6.954 5.037 1.00 97.69 92 ALA A C 1
ATOM 730 O O . ALA A 1 92 ? 6.025 -8.036 5.329 1.00 97.69 92 ALA A O 1
ATOM 731 N N . GLY A 1 93 ? 5.878 -6.093 4.253 1.00 98.12 93 GLY A N 1
ATOM 732 C CA . GLY A 1 93 ? 4.524 -6.361 3.760 1.00 98.12 93 GLY A CA 1
ATOM 733 C C . GLY A 1 93 ? 3.471 -6.476 4.868 1.00 98.12 93 GLY A C 1
ATOM 734 O O . GLY A 1 93 ? 2.530 -7.257 4.731 1.00 98.12 93 GLY A O 1
ATOM 735 N N . VAL A 1 94 ? 3.669 -5.749 5.976 1.00 98.56 94 VAL A N 1
ATOM 736 C CA . VAL A 1 94 ? 2.838 -5.812 7.194 1.00 98.56 94 VAL A CA 1
ATOM 737 C C . VAL A 1 94 ? 2.057 -4.521 7.430 1.00 98.56 94 VAL A C 1
ATOM 739 O O . VAL A 1 94 ? 0.856 -4.588 7.677 1.00 98.56 94 VAL A O 1
ATOM 742 N N . SER A 1 95 ? 2.719 -3.358 7.353 1.00 98.75 95 SER A N 1
ATOM 743 C CA . SER A 1 95 ? 2.136 -2.076 7.780 1.00 98.75 95 SER A CA 1
ATOM 744 C C . SER A 1 95 ? 1.941 -1.082 6.629 1.00 98.75 95 SER A C 1
ATOM 746 O O . SER A 1 95 ? 0.826 -0.955 6.130 1.00 98.75 95 SER A O 1
ATOM 748 N N . ARG A 1 96 ? 3.004 -0.425 6.139 1.00 98.88 96 ARG A N 1
ATOM 749 C CA . ARG A 1 96 ? 2.924 0.610 5.078 1.00 98.88 96 ARG A CA 1
ATOM 750 C C . ARG A 1 96 ? 2.160 0.184 3.816 1.00 98.88 96 ARG A C 1
ATOM 752 O O . ARG A 1 96 ? 1.207 0.849 3.420 1.00 98.88 96 ARG A O 1
ATOM 759 N N . SER A 1 97 ? 2.555 -0.922 3.183 1.00 98.81 97 SER A N 1
ATOM 760 C CA . SER A 1 97 ? 1.889 -1.409 1.966 1.00 98.81 97 SER A CA 1
ATOM 761 C C . SER A 1 97 ? 0.475 -1.914 2.236 1.00 98.81 97 SER A C 1
ATOM 763 O O . SER A 1 97 ? -0.423 -1.663 1.435 1.00 98.81 97 SER A O 1
ATOM 765 N N . ALA A 1 98 ? 0.249 -2.556 3.386 1.00 98.88 98 ALA A N 1
ATOM 766 C CA . ALA A 1 98 ? -1.083 -2.981 3.799 1.00 98.88 98 ALA A CA 1
ATOM 767 C C . ALA A 1 98 ? -2.023 -1.779 3.964 1.00 98.88 98 ALA A C 1
ATOM 769 O O . ALA A 1 98 ? -3.154 -1.831 3.494 1.00 98.88 98 ALA A O 1
ATOM 770 N N . ALA A 1 99 ? -1.547 -0.675 4.547 1.00 98.88 99 ALA A N 1
ATOM 771 C CA . ALA A 1 99 ? -2.330 0.548 4.684 1.00 98.88 99 ALA A CA 1
ATOM 772 C C . ALA A 1 99 ? -2.753 1.125 3.323 1.00 98.88 99 ALA A C 1
ATOM 774 O O . ALA A 1 99 ? -3.920 1.469 3.154 1.00 98.88 99 ALA A O 1
ATOM 775 N N . ILE A 1 100 ? -1.857 1.160 2.329 1.00 98.88 100 ILE A N 1
ATOM 776 C CA . ILE A 1 100 ? -2.210 1.580 0.961 1.00 98.88 100 ILE A CA 1
ATOM 777 C C . ILE A 1 100 ? -3.299 0.679 0.361 1.00 98.88 100 ILE A C 1
ATOM 779 O O . ILE A 1 100 ? -4.289 1.177 -0.171 1.00 98.88 100 ILE A O 1
ATOM 783 N N . VAL A 1 101 ? -3.162 -0.643 0.485 1.00 98.88 101 VAL A N 1
ATOM 784 C CA . VAL A 1 101 ? -4.158 -1.590 -0.042 1.00 98.88 101 VAL A CA 1
ATOM 785 C C . VAL A 1 101 ? -5.506 -1.455 0.676 1.00 98.88 101 VAL A C 1
ATOM 787 O O . VAL A 1 101 ? -6.550 -1.482 0.029 1.00 98.88 101 VAL A O 1
ATOM 790 N N . ILE A 1 102 ? -5.515 -1.261 1.996 1.00 98.88 102 ILE A N 1
ATOM 791 C CA . ILE A 1 102 ? -6.748 -1.034 2.763 1.00 98.88 102 ILE A CA 1
ATOM 792 C C . ILE A 1 102 ? -7.420 0.275 2.321 1.00 98.88 102 ILE A C 1
ATOM 794 O O . ILE A 1 102 ? -8.630 0.285 2.100 1.00 98.88 102 ILE A O 1
ATOM 798 N N . ALA A 1 103 ? -6.656 1.358 2.129 1.00 98.75 103 ALA A N 1
ATOM 799 C CA . ALA A 1 103 ? -7.182 2.625 1.615 1.00 98.75 103 ALA A CA 1
ATOM 800 C C . ALA A 1 103 ? -7.820 2.465 0.225 1.00 98.75 103 ALA A C 1
ATOM 802 O O . ALA A 1 103 ? -8.902 3.000 -0.025 1.00 98.75 103 ALA A O 1
ATOM 803 N N . TYR A 1 104 ? -7.203 1.666 -0.648 1.00 98.62 104 TYR A N 1
ATOM 804 C CA . TYR A 1 104 ? -7.762 1.331 -1.955 1.00 98.62 104 TYR A CA 1
ATOM 805 C C . TYR A 1 104 ? -9.121 0.625 -1.845 1.00 98.62 104 TYR A C 1
ATOM 807 O O . TYR A 1 104 ? -10.086 1.024 -2.501 1.00 98.62 104 TYR A O 1
ATOM 815 N N . LEU A 1 105 ? -9.238 -0.387 -0.979 1.00 98.38 105 LEU A N 1
ATOM 816 C CA . LEU A 1 105 ? -10.503 -1.097 -0.759 1.00 98.38 105 LEU A CA 1
ATOM 817 C C . LEU A 1 105 ? -11.591 -0.180 -0.187 1.00 98.38 105 LEU A C 1
ATOM 819 O O . LEU A 1 105 ? -12.743 -0.243 -0.620 1.00 98.38 105 LEU A O 1
ATOM 823 N N . ILE A 1 106 ? -11.226 0.707 0.738 1.00 98.25 106 ILE A N 1
ATOM 824 C CA . ILE A 1 106 ? -12.143 1.706 1.292 1.00 98.25 106 ILE A CA 1
ATOM 825 C C . ILE A 1 106 ? -12.703 2.601 0.177 1.00 98.25 106 ILE A C 1
ATOM 827 O O . ILE A 1 106 ? -13.918 2.743 0.041 1.00 98.25 106 ILE A O 1
ATOM 831 N N . GLU A 1 107 ? -11.844 3.197 -0.656 1.00 96.88 107 GLU A N 1
ATOM 832 C CA . GLU A 1 107 ? -12.295 4.174 -1.655 1.00 96.88 107 GLU A CA 1
ATOM 833 C C . GLU A 1 107 ? -12.979 3.515 -2.858 1.00 96.88 107 GLU A C 1
ATOM 835 O O . GLU A 1 107 ? -14.056 3.954 -3.284 1.00 96.88 107 GLU A O 1
ATOM 840 N N . LYS A 1 108 ? -12.352 2.478 -3.424 1.00 95.62 108 LYS A N 1
ATOM 841 C CA . LYS A 1 108 ? -12.739 1.898 -4.718 1.00 95.62 108 LYS A CA 1
ATOM 842 C C . LYS A 1 108 ? -13.690 0.715 -4.590 1.00 95.62 108 LYS A C 1
ATOM 844 O O . LYS A 1 108 ? -14.447 0.469 -5.525 1.00 95.62 108 LYS A O 1
ATOM 849 N N . LYS A 1 109 ? -13.689 0.007 -3.454 1.00 94.94 109 LYS A N 1
ATOM 850 C CA . LYS A 1 109 ? -14.636 -1.090 -3.166 1.00 94.94 109 LYS A CA 1
ATOM 851 C C . LYS A 1 109 ? -15.714 -0.710 -2.154 1.00 94.94 109 LYS A C 1
ATOM 853 O O . LYS A 1 109 ? -16.536 -1.554 -1.817 1.00 94.94 109 LYS A O 1
ATOM 858 N N . LYS A 1 110 ? -15.731 0.551 -1.698 1.00 95.12 110 LYS A N 1
ATOM 859 C CA . LYS A 1 110 ? -16.735 1.097 -0.766 1.00 95.12 110 LYS A CA 1
ATOM 860 C C . LYS A 1 110 ? -16.863 0.283 0.524 1.00 95.12 110 LYS A C 1
ATOM 862 O O . LYS A 1 110 ? -17.929 0.224 1.127 1.00 95.12 110 LYS A O 1
ATOM 867 N N . MET A 1 111 ? -15.766 -0.342 0.942 1.00 96.19 111 MET A N 1
ATOM 868 C CA . MET A 1 111 ? -15.708 -1.075 2.198 1.00 96.19 111 MET A CA 1
ATOM 869 C C . MET A 1 111 ? -15.561 -0.098 3.364 1.00 96.19 111 MET A C 1
ATOM 871 O O . MET A 1 111 ? -14.840 0.898 3.272 1.00 96.19 111 MET A O 1
ATOM 875 N N . THR A 1 112 ? -16.175 -0.416 4.502 1.00 97.00 112 THR A N 1
ATOM 876 C CA . THR A 1 112 ? -15.789 0.229 5.761 1.00 97.00 112 THR A CA 1
ATOM 877 C C . THR A 1 112 ? -14.338 -0.121 6.096 1.00 97.00 112 THR A C 1
ATOM 879 O O . THR A 1 112 ? -13.789 -1.113 5.609 1.00 97.00 112 THR A O 1
ATOM 882 N N . TYR A 1 113 ? -13.713 0.660 6.979 1.00 97.75 113 TYR A N 1
ATOM 883 C CA . TYR A 1 113 ? -12.361 0.363 7.453 1.00 97.75 113 TYR A CA 1
ATOM 884 C C . TYR A 1 113 ? -12.223 -1.082 7.966 1.00 97.75 113 TYR A C 1
ATOM 886 O O . TYR A 1 113 ? -11.315 -1.798 7.546 1.00 97.75 113 TYR A O 1
ATOM 894 N N . TYR A 1 114 ? -13.149 -1.539 8.817 1.00 97.44 114 TYR A N 1
ATOM 895 C CA . TYR A 1 114 ? -13.096 -2.888 9.386 1.00 97.44 114 TYR A CA 1
ATOM 896 C C . TYR A 1 114 ? -13.320 -3.982 8.340 1.00 97.44 114 TYR A C 1
ATOM 898 O O . TYR A 1 114 ? -12.650 -5.012 8.391 1.00 97.44 114 TYR A O 1
ATOM 906 N N . GLN A 1 115 ? -14.209 -3.761 7.366 1.00 98.19 115 GLN A N 1
ATOM 907 C CA . GLN A 1 115 ? -14.393 -4.694 6.251 1.00 98.19 115 GLN A CA 1
ATOM 908 C C . GLN A 1 115 ? -13.110 -4.825 5.426 1.00 98.19 115 GLN A C 1
ATOM 910 O O . GLN A 1 115 ? -12.656 -5.941 5.187 1.00 98.19 115 GLN A O 1
ATOM 915 N N . ALA A 1 116 ? -12.495 -3.702 5.047 1.00 98.50 116 ALA A N 1
ATOM 916 C CA . ALA A 1 116 ? -11.259 -3.694 4.272 1.00 98.50 116 ALA A CA 1
ATOM 917 C C . ALA A 1 116 ? -10.095 -4.344 5.038 1.00 98.50 116 ALA A C 1
ATOM 919 O O . ALA A 1 116 ? -9.399 -5.199 4.489 1.00 98.50 116 ALA A O 1
ATOM 920 N N . LEU A 1 117 ? -9.910 -3.995 6.316 1.00 98.56 117 LEU A N 1
ATOM 921 C CA . LEU A 1 117 ? -8.880 -4.585 7.172 1.00 98.56 117 LEU A CA 1
ATOM 922 C C . LEU A 1 117 ? -9.049 -6.105 7.278 1.00 98.56 117 LEU A C 1
ATOM 924 O O . LEU A 1 117 ? -8.103 -6.846 7.014 1.00 98.56 117 LEU A O 1
ATOM 928 N N . ASN A 1 118 ? -10.251 -6.576 7.622 1.00 98.62 118 ASN A N 1
ATOM 929 C CA . ASN A 1 118 ? -10.526 -8.004 7.780 1.00 98.62 118 ASN A CA 1
ATOM 930 C C . ASN A 1 118 ? -10.401 -8.758 6.453 1.00 98.62 118 ASN A C 1
ATOM 932 O O . ASN A 1 118 ? -9.880 -9.872 6.430 1.00 98.62 118 ASN A O 1
ATOM 936 N N . PHE A 1 119 ? -10.807 -8.142 5.341 1.00 98.62 119 PHE A N 1
ATOM 937 C CA . PHE A 1 119 ? -10.643 -8.722 4.015 1.00 98.62 119 PHE A CA 1
ATOM 938 C C . PHE A 1 119 ? -9.163 -8.942 3.683 1.00 98.62 119 PHE A C 1
ATOM 940 O O . PHE A 1 119 ? -8.773 -10.061 3.352 1.00 98.62 119 PHE A O 1
ATOM 947 N N . VAL A 1 120 ? -8.311 -7.924 3.846 1.00 98.62 120 VAL A N 1
ATOM 948 C CA . VAL A 1 120 ? -6.864 -8.070 3.603 1.00 98.62 120 VAL A CA 1
ATOM 949 C C . VAL A 1 120 ? -6.253 -9.084 4.568 1.00 98.62 120 VAL A C 1
ATOM 951 O O . VAL A 1 120 ? -5.476 -9.936 4.140 1.00 98.62 120 VAL A O 1
ATOM 954 N N . LYS A 1 121 ? -6.651 -9.069 5.845 1.00 98.38 121 LYS A N 1
ATOM 955 C CA . LYS A 1 121 ? -6.162 -10.015 6.857 1.00 98.38 121 LYS A CA 1
ATOM 956 C C . LYS A 1 121 ? -6.555 -11.463 6.556 1.00 98.38 121 LYS A C 1
ATOM 958 O O . LYS A 1 121 ? -5.755 -12.361 6.785 1.00 98.38 121 LYS A O 1
ATOM 963 N N . SER A 1 122 ? -7.724 -11.695 5.956 1.00 98.25 122 SER A N 1
ATOM 964 C CA . SER A 1 122 ? -8.137 -13.030 5.495 1.00 98.25 122 SER A CA 1
ATOM 965 C C . SER A 1 122 ? -7.239 -13.588 4.382 1.00 98.25 122 SER A C 1
ATOM 967 O O . SER A 1 122 ? -7.129 -14.801 4.225 1.00 98.25 122 SER A O 1
ATOM 969 N N . LYS A 1 123 ? -6.584 -12.709 3.610 1.00 98.06 123 LYS A N 1
ATOM 970 C CA . LYS A 1 123 ? -5.665 -13.075 2.522 1.00 98.06 123 LYS A CA 1
ATOM 971 C C . LYS A 1 123 ? -4.203 -13.092 2.964 1.00 98.06 123 LYS A C 1
ATOM 973 O O . LYS A 1 123 ? -3.431 -13.888 2.441 1.00 98.06 123 LYS A O 1
ATOM 978 N N . ARG A 1 124 ? -3.822 -12.213 3.894 1.00 97.81 124 ARG A N 1
ATOM 979 C CA . ARG A 1 124 ? -2.467 -12.063 4.441 1.00 97.81 124 ARG A CA 1
ATOM 980 C C . ARG A 1 124 ? -2.548 -11.829 5.963 1.00 97.81 124 ARG A C 1
ATOM 982 O O . ARG A 1 124 ? -2.565 -10.676 6.397 1.00 97.81 124 ARG A O 1
ATOM 989 N N . PRO A 1 125 ? -2.620 -12.896 6.784 1.00 97.62 125 PRO A N 1
ATOM 990 C CA . PRO A 1 125 ? -2.929 -12.803 8.219 1.00 97.62 125 PRO A CA 1
ATOM 991 C C . PRO A 1 125 ? -1.983 -11.929 9.046 1.00 97.62 125 PRO A C 1
ATOM 993 O O . PRO A 1 125 ? -2.399 -11.353 10.051 1.00 97.62 125 PRO A O 1
ATOM 996 N N . GLN A 1 126 ? -0.726 -11.804 8.615 1.00 97.31 126 GLN A N 1
ATOM 997 C CA . GLN A 1 126 ? 0.297 -11.024 9.306 1.00 97.31 126 GLN A CA 1
ATOM 998 C C . GLN A 1 126 ? 0.149 -9.506 9.148 1.00 97.31 126 GLN A C 1
ATOM 1000 O O . GLN A 1 126 ? 0.918 -8.776 9.769 1.00 97.31 126 GLN A O 1
ATOM 1005 N N . ILE A 1 127 ? -0.775 -9.004 8.316 1.00 98.44 127 ILE A N 1
ATOM 1006 C CA . ILE A 1 127 ? -0.938 -7.553 8.178 1.00 98.44 127 ILE A CA 1
ATOM 1007 C C . ILE A 1 127 ? -1.343 -6.915 9.507 1.00 98.44 127 ILE A C 1
ATOM 1009 O O . ILE A 1 127 ? -2.222 -7.393 10.230 1.00 98.44 127 ILE A O 1
ATOM 1013 N N . ASN A 1 128 ? -0.676 -5.811 9.813 1.00 98.31 128 ASN A N 1
ATOM 1014 C CA . ASN A 1 128 ? -0.868 -5.050 11.032 1.00 98.31 128 ASN A CA 1
ATOM 1015 C C . ASN A 1 128 ? -0.307 -3.635 10.823 1.00 98.31 128 ASN A C 1
ATOM 1017 O O . ASN A 1 128 ? 0.834 -3.372 11.215 1.00 98.31 128 ASN A O 1
ATOM 1021 N N . PRO A 1 129 ? -1.049 -2.726 10.158 1.00 98.69 129 PRO A N 1
ATOM 1022 C CA . PRO A 1 129 ? -0.645 -1.328 10.092 1.00 98.69 129 PRO A CA 1
ATOM 1023 C C . PRO A 1 129 ? -0.415 -0.763 11.492 1.00 98.69 129 PRO A C 1
ATOM 1025 O O . PRO A 1 129 ? -1.133 -1.111 12.433 1.00 98.69 129 PRO A O 1
ATOM 1028 N N . ASN A 1 130 ? 0.588 0.106 11.634 1.00 98.75 130 ASN A N 1
ATOM 1029 C CA . ASN A 1 130 ? 0.841 0.775 12.909 1.00 98.75 130 ASN A CA 1
ATOM 1030 C C . ASN A 1 130 ? -0.379 1.621 13.342 1.00 98.75 130 ASN A C 1
ATOM 1032 O O . ASN A 1 130 ? -1.261 1.940 12.535 1.00 98.75 130 ASN A O 1
ATOM 1036 N N . LYS A 1 131 ? -0.452 1.997 14.625 1.00 98.38 131 LYS A N 1
ATOM 1037 C CA . LYS A 1 131 ? -1.646 2.664 15.177 1.00 98.38 131 LYS A CA 1
ATOM 1038 C C . LYS A 1 131 ? -1.935 4.001 14.492 1.00 98.38 131 LYS A C 1
ATOM 1040 O O . LYS A 1 131 ? -3.092 4.292 14.194 1.00 98.38 131 LYS A O 1
ATOM 1045 N N . GLY A 1 132 ? -0.896 4.772 14.173 1.00 98.69 132 GLY A N 1
ATOM 1046 C CA . GLY A 1 132 ? -1.024 6.029 13.434 1.00 98.69 132 GLY A CA 1
ATOM 1047 C C . GLY A 1 132 ? -1.651 5.840 12.051 1.00 98.69 132 GLY A C 1
ATOM 1048 O O . GLY A 1 132 ? -2.531 6.609 11.659 1.00 98.69 132 GLY A O 1
ATOM 1049 N N . PHE A 1 133 ? -1.274 4.781 11.332 1.00 98.75 133 PHE A N 1
ATOM 1050 C CA . PHE A 1 133 ? -1.868 4.445 10.037 1.00 98.75 133 PHE A CA 1
ATOM 1051 C C . PHE A 1 133 ? -3.309 3.958 10.175 1.00 98.75 133 PHE A C 1
ATOM 1053 O O . PHE A 1 133 ? -4.156 4.387 9.394 1.00 98.75 133 PHE A O 1
ATOM 1060 N N . ASN A 1 134 ? -3.628 3.147 11.188 1.00 98.69 134 ASN A N 1
ATOM 1061 C CA . ASN A 1 134 ? -5.011 2.738 11.459 1.00 98.69 134 ASN A CA 1
ATOM 1062 C C . ASN A 1 134 ? -5.919 3.951 11.728 1.00 98.69 134 ASN A C 1
ATOM 1064 O O . ASN A 1 134 ? -6.998 4.053 11.145 1.00 98.69 134 ASN A O 1
ATOM 1068 N N . ASN A 1 135 ? -5.460 4.918 12.527 1.00 98.50 135 ASN A N 1
ATOM 1069 C CA . ASN A 1 135 ? -6.189 6.167 12.789 1.00 98.50 135 ASN A CA 1
ATOM 1070 C C . ASN A 1 135 ? -6.425 6.982 11.510 1.00 98.50 135 ASN A C 1
ATOM 1072 O O . ASN A 1 135 ? -7.520 7.507 11.276 1.00 98.50 135 ASN A O 1
ATOM 1076 N N . GLN A 1 136 ? -5.412 7.052 10.646 1.00 98.69 136 GLN A N 1
ATOM 1077 C CA . GLN A 1 136 ? -5.506 7.726 9.354 1.00 98.69 136 GLN A CA 1
ATOM 1078 C C . GLN A 1 136 ? -6.467 7.016 8.387 1.00 98.69 136 GLN A C 1
ATOM 1080 O O . GLN A 1 136 ? -7.227 7.692 7.692 1.00 98.69 136 GLN A O 1
ATOM 1085 N N . LEU A 1 137 ? -6.487 5.680 8.370 1.00 98.62 137 LEU A N 1
ATOM 1086 C CA . LEU A 1 137 ? -7.405 4.871 7.560 1.00 98.62 137 LEU A CA 1
ATOM 1087 C C . LEU A 1 137 ? -8.859 5.007 8.019 1.00 98.62 137 LEU A C 1
ATOM 1089 O O . LEU A 1 137 ? -9.740 5.195 7.184 1.00 98.62 137 LEU A O 1
ATOM 1093 N N . MET A 1 138 ? -9.112 4.979 9.330 1.00 97.81 138 MET A N 1
ATOM 1094 C CA . MET A 1 138 ? -10.444 5.233 9.891 1.00 97.81 138 MET A CA 1
ATOM 1095 C C . MET A 1 138 ? -10.945 6.631 9.509 1.00 97.81 138 MET A C 1
ATOM 1097 O O . MET A 1 138 ? -12.047 6.774 8.984 1.00 97.81 138 MET A O 1
ATOM 1101 N N . SER A 1 139 ? -10.099 7.654 9.673 1.00 97.31 139 SER A N 1
ATOM 1102 C CA . SER A 1 139 ? -10.426 9.032 9.275 1.00 97.31 139 SER A CA 1
ATOM 1103 C C . SER A 1 139 ? -10.710 9.152 7.774 1.00 97.31 139 SER A C 1
ATOM 1105 O O . SER A 1 139 ? -11.587 9.907 7.354 1.00 97.31 139 SER A O 1
ATOM 1107 N N . TYR A 1 140 ? -9.962 8.417 6.951 1.00 96.38 140 TYR A N 1
ATOM 1108 C CA . TYR A 1 140 ? -10.156 8.382 5.508 1.00 96.38 140 TYR A CA 1
ATOM 1109 C C . TYR A 1 140 ? -11.474 7.698 5.117 1.00 96.38 140 TYR A C 1
ATOM 1111 O O . TYR A 1 140 ? -12.217 8.270 4.324 1.00 96.38 140 TYR A O 1
ATOM 1119 N N . ALA A 1 141 ? -11.819 6.564 5.737 1.00 94.94 141 ALA A N 1
ATOM 1120 C CA . ALA A 1 141 ? -13.095 5.877 5.523 1.00 94.94 141 ALA A CA 1
ATOM 1121 C C . ALA A 1 141 ? -14.307 6.755 5.862 1.00 94.94 141 ALA A C 1
ATOM 1123 O O . ALA A 1 141 ? -15.293 6.766 5.124 1.00 94.94 141 ALA A O 1
ATOM 1124 N N . THR A 1 142 ? -14.227 7.545 6.936 1.00 92.50 142 THR A N 1
ATOM 1125 C CA . THR A 1 142 ? -15.287 8.504 7.279 1.00 92.50 142 THR A CA 1
ATOM 1126 C C . THR A 1 142 ? -15.465 9.553 6.182 1.00 92.50 142 THR A C 1
ATOM 1128 O O . THR A 1 142 ? -16.594 9.857 5.809 1.00 92.50 142 THR A O 1
ATOM 1131 N N . ARG A 1 143 ? -14.369 10.077 5.611 1.00 89.88 143 ARG A N 1
ATOM 1132 C CA . ARG A 1 143 ? -14.428 11.074 4.526 1.00 89.88 143 ARG A CA 1
ATOM 1133 C C . ARG A 1 1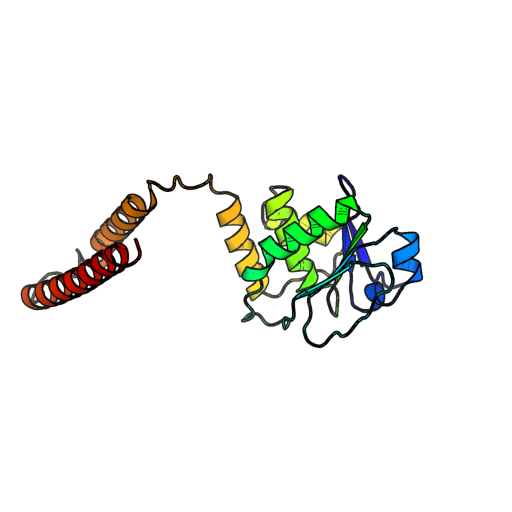43 ? -14.971 10.503 3.217 1.00 89.88 143 ARG A C 1
ATOM 1135 O O . ARG A 1 143 ? -15.706 11.202 2.530 1.00 89.88 143 ARG A O 1
ATOM 1142 N N . THR A 1 144 ? -14.627 9.265 2.866 1.00 82.25 144 THR A N 1
ATOM 1143 C CA . THR A 1 144 ? -15.104 8.624 1.627 1.00 82.25 144 THR A CA 1
ATOM 1144 C C . THR A 1 144 ? -16.559 8.158 1.709 1.00 82.25 144 THR A C 1
ATOM 1146 O O . THR A 1 144 ? -17.172 7.927 0.668 1.00 82.25 144 THR A O 1
ATOM 1149 N N . SER A 1 145 ? -17.107 8.037 2.923 1.00 70.19 145 SER A N 1
ATOM 1150 C CA . SER A 1 145 ? -18.505 7.659 3.177 1.00 70.19 145 SER A CA 1
ATOM 1151 C C . SER A 1 145 ? -19.474 8.846 3.157 1.00 70.19 145 SER A C 1
ATOM 1153 O O . SER A 1 145 ? -20.684 8.634 3.121 1.00 70.19 145 SER A O 1
ATOM 1155 N N . GLN A 1 146 ? -18.985 10.091 3.186 1.00 48.31 146 GLN A N 1
ATOM 1156 C CA . GLN A 1 146 ? -19.863 11.257 3.087 1.00 48.31 146 GLN A CA 1
ATOM 1157 C C . GLN A 1 146 ? -20.225 11.548 1.622 1.00 48.31 146 GLN A C 1
ATOM 1159 O O . GLN A 1 146 ? -19.342 11.502 0.759 1.00 48.31 146 GLN A O 1
ATOM 1164 N N . PRO A 1 147 ? -21.495 11.882 1.313 1.00 45.66 147 PRO A N 1
ATOM 1165 C CA . PRO A 1 147 ? -21.835 12.427 0.004 1.00 45.66 147 PRO A CA 1
ATOM 1166 C C . PRO A 1 147 ? -21.004 13.698 -0.242 1.00 45.66 147 PRO A C 1
ATOM 1168 O O . PRO A 1 147 ? -20.684 14.408 0.717 1.00 45.66 147 PRO A O 1
ATOM 1171 N N . PRO A 1 148 ? -20.622 14.002 -1.498 1.00 45.69 148 PRO A N 1
ATOM 1172 C CA . PRO A 1 148 ? -19.847 15.198 -1.798 1.00 45.69 148 PRO A CA 1
ATOM 1173 C C . PRO A 1 148 ? -20.570 16.423 -1.236 1.00 45.69 148 PRO A C 1
ATOM 1175 O O . PRO A 1 148 ? -21.676 16.745 -1.666 1.00 45.69 148 PRO A O 1
ATOM 1178 N N . ILE A 1 149 ? -19.951 17.092 -0.258 1.00 43.22 149 ILE A N 1
ATOM 1179 C CA . ILE A 1 149 ? -20.503 18.310 0.337 1.00 43.22 149 ILE A CA 1
ATOM 1180 C C . ILE A 1 149 ? -20.631 19.336 -0.799 1.00 43.22 149 ILE A C 1
ATOM 1182 O O . ILE A 1 149 ? -19.611 19.678 -1.414 1.00 43.22 149 ILE A O 1
ATOM 1186 N N . PRO A 1 150 ? -21.845 19.832 -1.107 1.00 42.78 150 PRO A N 1
ATOM 1187 C CA . PRO A 1 150 ? -22.029 20.846 -2.132 1.00 42.78 150 PRO A CA 1
ATOM 1188 C C . PRO A 1 150 ? -21.128 22.044 -1.835 1.00 42.78 150 PRO A C 1
ATOM 1190 O O . PRO A 1 150 ? -21.071 22.536 -0.706 1.00 42.78 150 PRO A O 1
ATOM 1193 N N . LYS A 1 151 ? -20.408 22.535 -2.851 1.00 49.50 151 LYS A N 1
ATOM 1194 C CA . LYS A 1 151 ? -19.452 23.651 -2.708 1.00 49.50 151 LYS A CA 1
ATOM 1195 C C . LYS A 1 151 ? -20.087 24.918 -2.101 1.00 49.50 151 LYS A C 1
ATOM 1197 O O . LYS A 1 151 ? -19.363 25.736 -1.542 1.00 49.50 151 LYS A O 1
ATOM 1202 N N . SER A 1 152 ? -21.414 25.057 -2.162 1.00 46.31 152 SER A N 1
ATOM 1203 C CA . SER A 1 152 ? -22.196 26.150 -1.569 1.00 46.31 152 SER A CA 1
ATOM 1204 C C . SER A 1 152 ? -22.364 26.070 -0.045 1.00 46.31 152 SER A C 1
ATOM 1206 O O . SER A 1 152 ? -22.658 27.082 0.582 1.00 46.31 152 SER A O 1
ATOM 1208 N N . SER A 1 153 ? -22.149 24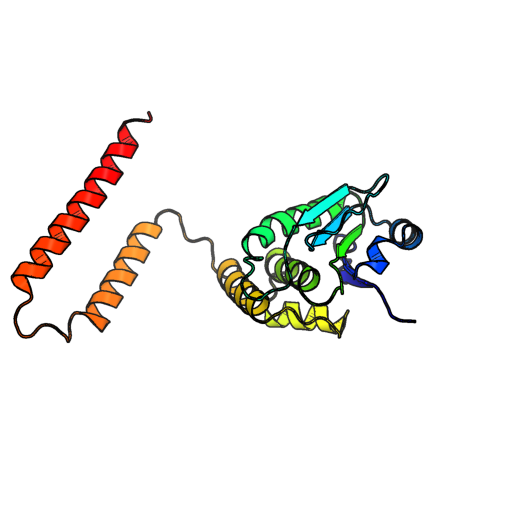.911 0.584 1.00 48.53 153 SER A N 1
ATOM 1209 C CA . SER A 1 153 ? -22.464 24.698 2.007 1.00 48.53 153 SER A CA 1
ATOM 1210 C C . SER A 1 153 ? -21.282 24.933 2.952 1.00 48.53 153 SER A C 1
ATOM 1212 O O . SER A 1 153 ? -21.444 24.873 4.168 1.00 48.53 153 SER A O 1
ATOM 1214 N N . ARG A 1 154 ? -20.083 25.215 2.424 1.00 47.75 154 ARG A N 1
ATOM 1215 C CA . ARG A 1 154 ? -18.849 25.316 3.224 1.00 47.75 154 ARG A CA 1
ATOM 1216 C C . ARG A 1 154 ? -18.841 26.524 4.172 1.00 47.75 154 ARG A C 1
ATOM 1218 O O . ARG A 1 154 ? -18.266 26.428 5.247 1.00 47.75 154 ARG A O 1
ATOM 1225 N N . ALA A 1 155 ? -19.496 27.624 3.794 1.00 53.69 155 ALA A N 1
ATOM 1226 C CA . ALA A 1 155 ? -19.667 28.795 4.658 1.00 53.69 155 ALA A CA 1
ATOM 1227 C C . ALA A 1 155 ? -20.731 28.550 5.742 1.00 53.69 155 ALA A C 1
ATOM 1229 O O . ALA A 1 155 ? -20.496 28.831 6.914 1.00 53.69 155 ALA A O 1
ATOM 1230 N N . ASN A 1 156 ? -21.858 27.940 5.361 1.00 52.28 156 ASN A N 1
ATOM 1231 C CA . ASN A 1 156 ? -22.974 27.696 6.274 1.00 52.28 156 ASN A CA 1
ATOM 1232 C C . ASN A 1 156 ? -22.639 26.630 7.320 1.00 52.28 156 ASN A C 1
ATOM 1234 O O . ASN A 1 156 ? -22.967 26.819 8.482 1.00 52.28 156 ASN A O 1
ATOM 1238 N N . HIS A 1 157 ? -21.936 25.554 6.944 1.00 54.25 157 HIS A N 1
ATOM 1239 C CA . HIS A 1 157 ? -21.527 24.519 7.896 1.00 54.25 157 HIS A CA 1
ATOM 1240 C C . HIS A 1 157 ? -20.512 25.051 8.912 1.00 54.25 157 HIS A C 1
ATOM 1242 O O . HIS A 1 157 ? -20.619 24.737 10.090 1.00 54.25 157 HIS A O 1
ATOM 1248 N N . PHE A 1 158 ? -19.575 25.908 8.483 1.00 61.19 158 PHE A N 1
ATOM 1249 C CA . PHE A 1 158 ? -18.597 26.508 9.391 1.00 61.19 158 PHE A CA 1
ATOM 1250 C C . PHE A 1 158 ? -19.275 27.427 10.414 1.00 61.19 158 PHE A C 1
ATOM 1252 O O . PHE A 1 158 ? -18.999 27.310 11.606 1.00 61.19 158 PHE A O 1
ATOM 1259 N N . GLN A 1 159 ? -20.213 28.272 9.964 1.00 60.66 159 GLN A N 1
ATOM 1260 C CA . GLN A 1 159 ? -20.987 29.141 10.851 1.00 60.66 159 GLN A CA 1
ATOM 1261 C C . GLN A 1 159 ? -21.837 28.323 11.831 1.00 60.66 159 GLN A C 1
ATOM 1263 O O . GLN A 1 159 ? -21.768 28.556 13.028 1.00 60.66 159 GLN A O 1
ATOM 1268 N N . GLN A 1 160 ? -22.530 27.283 11.355 1.00 61.94 160 GLN A N 1
ATOM 1269 C CA . GLN A 1 160 ? -23.340 26.415 12.216 1.00 61.94 160 GLN A CA 1
ATOM 1270 C C . GLN A 1 160 ? -22.502 25.694 13.277 1.00 61.94 160 GLN A C 1
ATOM 1272 O O . GLN A 1 160 ? -22.904 25.636 14.435 1.00 61.94 160 GLN A O 1
ATOM 1277 N N . THR A 1 161 ? -21.325 25.173 12.905 1.00 63.19 161 THR A N 1
ATOM 1278 C CA . THR A 1 161 ? -20.415 24.529 13.865 1.00 63.19 161 THR A CA 1
ATOM 1279 C C . THR A 1 161 ? -19.823 25.522 14.863 1.00 63.19 161 THR A C 1
ATOM 1281 O O . THR A 1 161 ? -19.606 25.160 16.017 1.00 63.19 161 THR A O 1
ATOM 1284 N N . TYR A 1 162 ? -19.590 26.771 14.445 1.00 64.38 162 TYR A N 1
ATOM 1285 C CA . TYR A 1 162 ? -19.092 27.832 15.316 1.00 64.38 162 TYR A CA 1
ATOM 1286 C C . TYR A 1 162 ? -20.162 28.287 16.312 1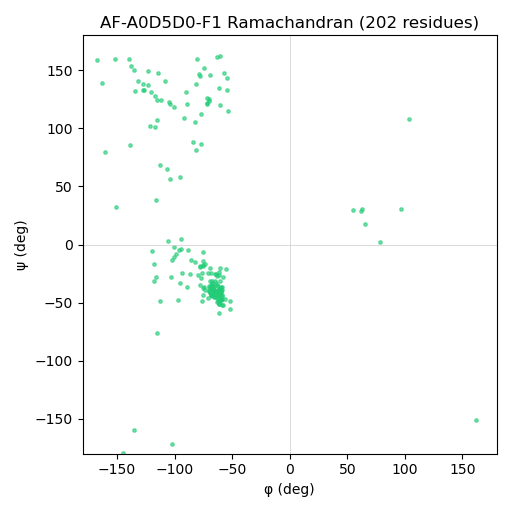.00 64.38 162 TYR A C 1
ATOM 1288 O O . TYR A 1 162 ? -19.882 28.343 17.504 1.00 64.38 162 TYR A O 1
ATOM 1296 N N . ASP A 1 163 ? -21.397 28.507 15.856 1.00 66.69 163 ASP A N 1
ATOM 1297 C CA . ASP A 1 163 ? -22.525 28.906 16.705 1.00 66.69 163 ASP A CA 1
ATOM 1298 C C . ASP A 1 163 ? -22.844 27.819 17.752 1.00 66.69 163 ASP A C 1
ATOM 1300 O O . ASP A 1 163 ? -23.095 28.113 18.923 1.00 66.69 163 ASP A O 1
ATOM 1304 N N . GLN A 1 164 ? -22.756 26.539 17.364 1.00 57.06 164 GLN A N 1
ATOM 1305 C CA . GLN A 1 164 ? -22.888 25.412 18.296 1.00 57.06 164 GLN A CA 1
ATOM 1306 C C . GLN A 1 164 ? -21.746 25.358 19.317 1.00 57.06 164 GLN A C 1
ATOM 1308 O O . GLN A 1 164 ? -21.977 25.046 20.485 1.00 57.06 164 GLN A O 1
ATOM 1313 N N . PHE A 1 165 ? -20.514 25.654 18.898 1.00 66.31 165 PHE A N 1
ATOM 1314 C CA . PHE A 1 165 ? -19.367 25.705 19.800 1.00 66.31 165 PHE A CA 1
ATOM 1315 C C . PHE A 1 165 ? -19.470 26.892 20.772 1.00 66.31 165 PHE A C 1
ATOM 1317 O O . PHE A 1 165 ? -19.271 26.709 21.973 1.00 66.31 165 PHE A O 1
ATOM 1324 N N . GLU A 1 166 ? -19.866 28.079 20.298 1.00 61.34 166 GLU A N 1
ATOM 1325 C CA . GLU A 1 166 ? -20.098 29.256 21.144 1.00 61.34 166 GLU A CA 1
ATOM 1326 C C . GLU A 1 166 ? -21.175 29.023 22.198 1.00 61.34 166 GLU A C 1
ATOM 1328 O O . GLU A 1 166 ? -20.955 29.298 23.383 1.00 61.34 166 GLU A O 1
ATOM 1333 N N . SER A 1 167 ? -22.311 28.458 21.790 1.00 60.94 167 SER A N 1
ATOM 1334 C CA . SER A 1 167 ? -23.414 28.177 22.707 1.00 60.94 167 SER A CA 1
ATOM 1335 C C . SER A 1 167 ? -23.027 27.166 23.789 1.00 60.94 167 SER A C 1
ATOM 1337 O O . SER A 1 167 ? -23.488 27.278 24.922 1.00 60.94 167 SER A O 1
ATOM 1339 N N . ASN A 1 168 ? -22.181 26.186 23.462 1.00 54.31 168 ASN A N 1
ATOM 1340 C CA . ASN A 1 168 ? -21.826 25.109 24.386 1.00 54.31 168 ASN A CA 1
ATOM 1341 C C . ASN A 1 168 ? -20.646 25.454 25.306 1.00 54.31 168 ASN A C 1
ATOM 1343 O O . ASN A 1 168 ? -20.559 24.897 26.399 1.00 54.31 168 ASN A O 1
ATOM 1347 N N . TYR A 1 169 ? -19.755 26.365 24.897 1.00 40.12 169 TYR A N 1
ATOM 1348 C CA . TYR A 1 169 ? -18.519 26.649 25.638 1.00 40.12 169 TYR A CA 1
ATOM 1349 C C . TYR A 1 169 ? -18.400 28.079 26.173 1.00 40.12 169 TYR A C 1
ATOM 1351 O O . TYR A 1 169 ? -17.812 28.262 27.237 1.00 40.12 169 TYR A O 1
ATOM 1359 N N . TYR A 1 170 ? -18.959 29.091 25.500 1.00 43.38 170 TYR A N 1
ATOM 1360 C CA . TYR A 1 170 ? -18.797 30.496 25.906 1.00 43.38 170 TYR A CA 1
ATOM 1361 C C . TYR A 1 170 ? -20.028 31.080 26.612 1.00 43.38 170 TYR A C 1
ATOM 1363 O O . TYR A 1 170 ? -19.877 31.940 27.484 1.00 43.38 170 TYR A O 1
ATOM 1371 N N . ALA A 1 171 ? -21.234 30.582 26.325 1.00 49.19 171 ALA A N 1
ATOM 1372 C CA . ALA A 1 171 ? -22.458 31.018 27.004 1.00 49.19 171 ALA A CA 1
ATOM 1373 C C . ALA A 1 171 ? -22.472 30.793 28.540 1.00 49.19 171 ALA A C 1
ATOM 1375 O O . ALA A 1 171 ? -22.965 31.674 29.250 1.00 49.19 171 ALA A O 1
ATOM 1376 N N . PRO A 1 172 ? -21.903 29.703 29.110 1.00 45.47 172 PRO A N 1
ATOM 1377 C CA . PRO A 1 172 ? -21.924 29.490 30.563 1.00 45.47 172 PRO A CA 1
ATOM 1378 C C . PRO A 1 172 ? -20.899 30.338 31.333 1.00 45.47 172 PRO A C 1
ATOM 1380 O O . PRO A 1 172 ? -21.028 30.515 32.542 1.00 45.47 172 PRO A O 1
ATOM 1383 N N . VAL A 1 173 ? -19.871 30.862 30.656 1.00 46.00 173 VAL A N 1
ATOM 1384 C CA . VAL A 1 173 ? -18.686 31.474 31.296 1.00 46.00 173 VAL A CA 1
ATOM 1385 C C . VAL A 1 173 ? -18.884 32.974 31.573 1.00 46.00 173 VAL A C 1
ATOM 1387 O O . VAL A 1 173 ? -18.060 33.620 32.215 1.00 46.00 173 VAL A O 1
ATOM 1390 N N . ASN A 1 174 ? -20.006 33.559 31.142 1.00 46.53 174 ASN A N 1
ATOM 1391 C CA . ASN A 1 174 ? -20.131 35.005 30.997 1.00 46.53 174 ASN A CA 1
ATOM 1392 C C . ASN A 1 174 ? -20.943 35.713 32.098 1.00 46.53 174 ASN A C 1
ATOM 1394 O O . ASN A 1 174 ? -21.886 36.457 31.830 1.00 46.53 174 ASN A O 1
ATOM 1398 N N . ARG A 1 175 ? -20.537 35.547 33.362 1.00 47.38 175 ARG A N 1
ATOM 1399 C CA . ARG A 1 175 ? -20.863 36.524 34.414 1.00 47.38 175 ARG A CA 1
ATOM 1400 C C . ARG A 1 175 ? -19.572 37.137 34.944 1.00 47.38 175 ARG A C 1
ATOM 1402 O O . ARG A 1 175 ? -18.951 36.570 35.832 1.00 47.38 175 ARG A O 1
ATOM 1409 N N . LYS A 1 176 ? -19.294 38.355 34.462 1.00 49.62 176 LYS A N 1
ATOM 1410 C CA . LYS A 1 176 ? -18.316 39.359 34.937 1.00 49.62 176 LYS A CA 1
ATOM 1411 C C . LYS A 1 176 ? -17.033 39.443 34.081 1.00 49.62 176 LYS A C 1
ATOM 1413 O O . LYS A 1 176 ? -16.159 38.593 34.164 1.00 49.62 176 LYS A O 1
ATOM 1418 N N . ASN A 1 177 ? -16.936 40.546 33.322 1.00 52.66 177 ASN A N 1
ATOM 1419 C CA . ASN A 1 177 ? -15.737 41.146 32.690 1.00 52.66 177 ASN A CA 1
ATOM 1420 C C . ASN A 1 177 ? -15.394 40.844 31.210 1.00 52.66 177 ASN A C 1
ATOM 1422 O O . ASN A 1 177 ? -14.230 40.927 30.827 1.00 52.66 177 ASN A O 1
ATOM 1426 N N . SER A 1 178 ? -16.365 40.596 30.328 1.00 50.53 178 SER A N 1
ATOM 1427 C CA . SER A 1 178 ? -16.088 40.247 28.916 1.00 50.53 178 SER A CA 1
ATOM 1428 C C . SER A 1 178 ? -16.274 41.350 27.864 1.00 50.53 178 SER A C 1
ATOM 1430 O O . SER A 1 178 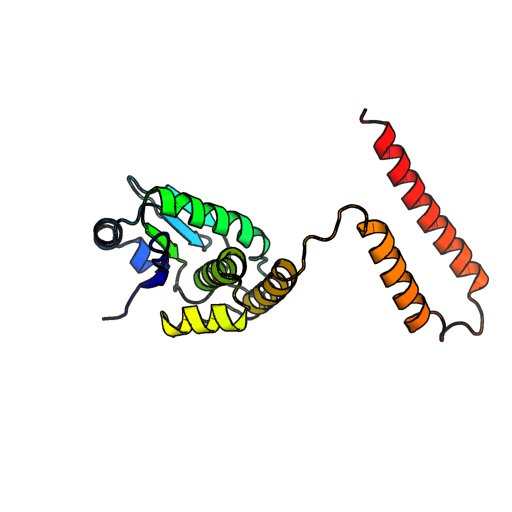? -15.789 41.192 26.745 1.00 50.53 178 SER A O 1
ATOM 1432 N N . ALA A 1 179 ? -16.915 42.481 28.179 1.00 53.44 179 ALA A N 1
ATOM 1433 C CA . ALA A 1 179 ? -17.260 43.487 27.162 1.00 53.44 179 ALA A CA 1
ATOM 1434 C C . ALA A 1 179 ? -16.033 44.063 26.416 1.00 53.44 179 ALA A C 1
ATOM 1436 O O . ALA A 1 179 ? -16.076 44.242 25.200 1.00 53.44 179 ALA A O 1
ATOM 1437 N N . GLY A 1 180 ? -14.909 44.277 27.113 1.00 50.09 180 GLY A N 1
ATOM 1438 C CA . GLY A 1 180 ? -13.679 44.808 26.505 1.00 50.09 180 GLY A CA 1
ATOM 1439 C C . GLY A 1 180 ? -12.916 43.797 25.638 1.00 50.09 180 GLY A C 1
ATOM 1440 O O . GLY A 1 180 ? -12.387 44.156 24.587 1.00 50.09 180 GLY A O 1
ATOM 1441 N N . LEU A 1 181 ? -12.898 42.521 26.038 1.00 49.25 181 LEU A N 1
ATOM 1442 C CA . LEU A 1 181 ? -12.199 41.446 25.318 1.00 49.25 181 LEU A CA 1
ATOM 1443 C C . LEU A 1 181 ? -12.954 41.012 24.056 1.00 49.25 181 LEU A C 1
ATOM 1445 O O . LEU A 1 181 ? -12.338 40.761 23.019 1.00 49.25 181 LEU A O 1
ATOM 1449 N N . ILE A 1 182 ? -14.289 40.989 24.115 1.00 52.69 182 ILE A N 1
ATOM 1450 C CA . ILE A 1 182 ? -15.141 40.673 22.961 1.00 52.69 182 ILE A CA 1
ATOM 1451 C C . ILE A 1 182 ? -14.935 41.712 21.853 1.00 52.69 182 ILE A C 1
ATOM 1453 O O . ILE A 1 182 ? -14.800 41.348 20.684 1.00 52.69 182 ILE A O 1
ATOM 1457 N N . GLN A 1 183 ? -14.838 42.998 22.196 1.00 52.34 183 GLN A N 1
ATOM 1458 C CA . GLN A 1 183 ? -14.684 44.053 21.196 1.00 52.34 183 GLN A CA 1
ATOM 1459 C C . GLN A 1 183 ? -13.304 44.031 20.522 1.00 52.34 183 GLN A C 1
ATOM 1461 O O . GLN A 1 183 ? -13.217 44.212 19.306 1.00 52.34 183 GLN A O 1
ATOM 1466 N N . GLN A 1 184 ? -12.234 43.723 21.264 1.00 51.53 184 GLN A N 1
ATOM 1467 C CA . GLN A 1 184 ? -10.894 43.573 20.684 1.00 51.53 184 GLN A CA 1
ATOM 1468 C C . GLN A 1 184 ? -10.790 42.351 19.763 1.00 51.53 184 GLN A C 1
ATOM 1470 O O . GLN A 1 184 ? -10.308 42.478 18.635 1.00 51.53 184 GLN A O 1
ATOM 1475 N N . ASN A 1 185 ? -11.327 41.200 20.180 1.00 48.41 185 ASN A N 1
ATOM 1476 C CA . ASN A 1 185 ? -11.335 39.997 19.347 1.00 48.41 185 ASN A CA 1
ATOM 1477 C C . ASN A 1 185 ? -12.199 40.184 18.094 1.00 48.41 185 ASN A C 1
ATOM 1479 O O . ASN A 1 185 ? -11.762 39.858 16.992 1.00 48.41 185 ASN A O 1
ATOM 1483 N N . THR A 1 186 ? -13.376 40.802 18.217 1.00 57.94 186 THR A N 1
ATOM 1484 C CA . THR A 1 186 ? -14.250 41.085 17.064 1.00 57.94 186 THR A CA 1
ATOM 1485 C C . THR A 1 186 ? -13.558 41.981 16.035 1.00 57.94 186 THR A C 1
ATOM 1487 O O . THR A 1 186 ? -13.667 41.752 14.829 1.00 57.94 186 THR A O 1
ATOM 1490 N N . ASN A 1 187 ? -12.805 42.984 16.492 1.00 56.94 187 ASN A N 1
ATOM 1491 C CA . ASN A 1 187 ? -12.065 43.882 15.607 1.00 56.94 187 ASN A CA 1
ATOM 1492 C C . ASN A 1 187 ? -10.880 43.182 14.923 1.00 56.94 187 ASN A C 1
ATOM 1494 O O . ASN A 1 187 ? -10.619 43.436 13.745 1.00 56.94 187 ASN A O 1
ATOM 1498 N N . PHE A 1 188 ? -10.214 42.256 15.616 1.00 64.06 188 PHE A N 1
ATOM 1499 C CA . PHE A 1 188 ? -9.148 41.433 15.047 1.00 64.06 188 PHE A CA 1
ATOM 1500 C C . PHE A 1 188 ? -9.672 40.482 13.956 1.00 64.06 188 PHE A C 1
ATOM 1502 O O . PHE A 1 188 ? -9.127 40.431 12.856 1.00 64.06 188 PHE A O 1
ATOM 1509 N N . TYR A 1 189 ? -10.799 39.803 14.181 1.00 49.78 189 TYR A N 1
ATOM 1510 C CA . TYR A 1 189 ? -11.385 38.921 13.161 1.00 49.78 189 TYR A CA 1
ATOM 1511 C C . TYR A 1 189 ? -11.944 39.685 11.950 1.00 49.78 189 TYR A C 1
ATOM 1513 O O . TYR A 1 189 ? -11.813 39.235 10.805 1.00 49.78 189 TYR A O 1
ATOM 1521 N N . LYS A 1 190 ? -12.506 40.883 12.162 1.00 62.97 190 LYS A N 1
ATOM 1522 C CA . LYS A 1 190 ? -12.916 41.777 11.065 1.00 62.97 190 LYS A CA 1
ATOM 1523 C C . LYS A 1 190 ? -11.727 42.275 10.231 1.00 62.97 190 LYS A C 1
ATOM 1525 O O . LYS A 1 190 ? -11.883 42.474 9.027 1.00 62.97 190 LYS A O 1
ATOM 1530 N N . SER A 1 191 ? -10.539 42.445 10.819 1.00 55.91 191 SER A N 1
ATOM 1531 C CA . SER A 1 191 ? -9.345 42.865 10.067 1.00 55.91 191 SER A CA 1
ATOM 1532 C C . SER A 1 191 ? -8.785 41.739 9.186 1.00 55.91 191 SER A C 1
ATOM 1534 O O . SER A 1 191 ? -8.447 41.979 8.024 1.00 55.91 191 SER A O 1
ATOM 1536 N N . ILE A 1 192 ? -8.788 40.497 9.683 1.00 55.00 192 ILE A N 1
ATOM 1537 C CA . ILE A 1 192 ? -8.336 39.308 8.940 1.00 55.00 192 ILE A CA 1
ATOM 1538 C C . ILE A 1 192 ? -9.272 38.994 7.765 1.00 55.00 192 ILE A C 1
ATOM 1540 O O . ILE A 1 192 ? -8.832 38.719 6.651 1.00 55.00 192 ILE A O 1
ATOM 1544 N N . THR A 1 193 ? -10.584 39.068 7.978 1.00 58.56 193 THR A N 1
ATOM 1545 C CA . THR A 1 193 ? -11.564 38.793 6.913 1.00 58.56 193 THR A CA 1
ATOM 1546 C C .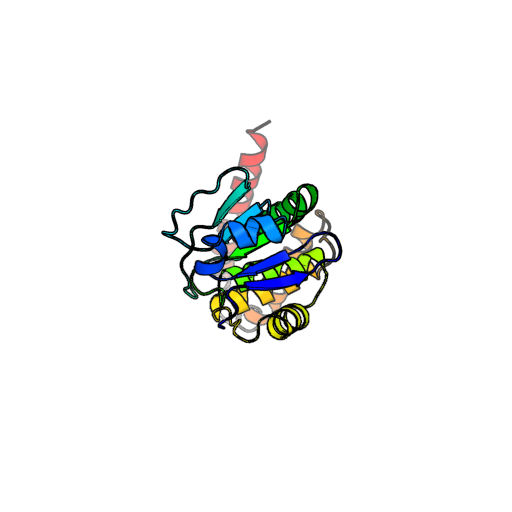 THR A 1 193 ? -11.535 39.856 5.812 1.00 58.56 193 THR A C 1
ATOM 1548 O O . THR A 1 193 ? -11.650 39.531 4.626 1.00 58.56 193 THR A O 1
ATOM 1551 N N . LYS A 1 194 ? -11.280 41.122 6.167 1.00 59.41 194 LYS A N 1
ATOM 1552 C CA . LYS A 1 194 ? -11.107 42.206 5.193 1.00 59.41 194 LYS A CA 1
ATOM 1553 C C . LYS A 1 194 ? -9.837 42.029 4.351 1.00 59.41 194 LYS A C 1
ATOM 1555 O O . LYS A 1 194 ? -9.919 42.185 3.131 1.00 59.41 194 LYS A O 1
ATOM 1560 N N . SER A 1 195 ? -8.706 41.628 4.941 1.00 52.09 195 SER A N 1
ATOM 1561 C CA . SER A 1 195 ? -7.457 41.387 4.192 1.00 52.09 195 SER A CA 1
ATOM 1562 C C . SER A 1 195 ? -7.569 40.208 3.212 1.00 52.09 195 SER A C 1
ATOM 1564 O O . SER A 1 195 ? -7.081 40.288 2.084 1.00 52.09 195 SER A O 1
ATOM 1566 N N . MET A 1 196 ? -8.314 39.160 3.580 1.00 51.25 196 MET A N 1
ATOM 1567 C CA . MET A 1 196 ? -8.600 38.007 2.712 1.00 51.25 196 MET A CA 1
ATOM 1568 C C . MET A 1 196 ? -9.564 38.318 1.556 1.00 51.25 196 MET A C 1
ATOM 1570 O O . MET A 1 196 ? -9.542 37.634 0.532 1.00 51.25 196 MET A O 1
ATOM 1574 N N . SER A 1 197 ? -10.415 39.338 1.698 1.00 52.75 197 SER A N 1
ATOM 1575 C CA . SER A 1 197 ? -11.307 39.789 0.620 1.00 52.75 197 SER A CA 1
ATOM 1576 C C . SER A 1 197 ? -10.576 40.643 -0.426 1.00 52.75 197 SER A C 1
ATOM 1578 O O . SER A 1 197 ? -10.839 40.515 -1.620 1.00 52.75 197 SER A O 1
ATOM 1580 N N . GLN A 1 198 ? -9.594 41.447 -0.002 1.00 50.16 198 GLN A N 1
ATOM 1581 C CA . GLN A 1 198 ? -8.818 42.337 -0.875 1.00 50.16 198 GLN A CA 1
ATOM 1582 C C . GLN A 1 198 ? -7.746 41.607 -1.701 1.00 50.16 198 GLN A C 1
ATOM 1584 O O . GLN A 1 198 ? -7.451 42.022 -2.821 1.00 50.16 198 GLN A O 1
ATOM 1589 N N . SER A 1 199 ? -7.200 40.488 -1.213 1.00 48.28 199 SER A N 1
ATOM 1590 C CA . SER A 1 199 ? -6.248 39.670 -1.984 1.00 48.28 199 SER A CA 1
ATOM 1591 C C . SER A 1 199 ? -6.894 38.948 -3.175 1.00 48.28 199 SER A C 1
ATOM 1593 O O . SER A 1 199 ? -6.205 38.602 -4.132 1.00 48.28 199 SER A O 1
ATOM 1595 N N . LYS A 1 200 ? -8.224 38.779 -3.172 1.00 50.03 200 LYS A N 1
ATOM 1596 C CA . LYS A 1 200 ? -8.980 38.160 -4.274 1.00 50.03 200 LYS A CA 1
ATOM 1597 C C . LYS A 1 200 ? -9.312 39.110 -5.428 1.00 50.03 200 LYS A C 1
ATOM 1599 O O . LYS A 1 200 ? -9.668 38.618 -6.494 1.00 50.03 200 LYS A O 1
ATOM 1604 N N . SER A 1 201 ? -9.190 40.432 -5.259 1.00 48.44 201 SER A N 1
ATOM 1605 C CA . SER A 1 201 ? -9.478 41.396 -6.339 1.00 48.44 201 SER A CA 1
ATOM 1606 C C . SER A 1 201 ? -8.242 41.848 -7.127 1.00 48.44 201 SER A C 1
ATOM 1608 O O . SER A 1 201 ? -8.402 42.591 -8.088 1.00 48.44 201 SER A O 1
ATOM 1610 N N . LYS A 1 202 ? -7.026 41.438 -6.732 1.00 49.62 202 LYS A N 1
ATOM 1611 C CA . LYS A 1 202 ? -5.764 41.841 -7.386 1.00 49.62 202 LYS A CA 1
ATOM 1612 C C . LYS A 1 202 ? -5.168 40.805 -8.352 1.00 49.62 202 LYS A C 1
ATOM 1614 O O . LYS A 1 202 ? -4.162 41.102 -8.976 1.00 49.62 202 LYS A O 1
ATOM 1619 N N . ASN A 1 203 ? -5.788 39.632 -8.495 1.00 45.34 203 ASN A N 1
ATOM 1620 C CA . ASN A 1 203 ? -5.357 38.571 -9.421 1.00 45.34 203 ASN A CA 1
ATOM 1621 C C . ASN A 1 203 ? -6.405 38.291 -10.519 1.00 45.34 203 ASN A C 1
ATOM 1623 O O . ASN A 1 203 ? -6.647 37.134 -10.864 1.00 45.34 203 ASN A O 1
ATOM 1627 N N . LYS A 1 204 ? -7.060 39.339 -11.028 1.00 43.09 204 LYS A N 1
ATOM 1628 C CA . LYS A 1 204 ? -7.883 39.286 -12.241 1.00 43.09 204 LYS A CA 1
ATOM 1629 C C . LYS A 1 204 ? -7.290 40.201 -13.294 1.00 43.09 204 LYS A C 1
ATOM 1631 O O . LYS A 1 204 ? -6.879 41.311 -12.896 1.00 43.09 204 LYS A O 1
#

Radius of gyration: 23.53 Å; Cα contacts (8 Å, |Δi|>4): 271; chains: 1; bounding box: 40×67×53 Å

Mean predicted aligned error: 13.09 Å

Foldseek 3Di:
DDDQKWFQDPPLATEIQGAPVCLVPVVNCVVQFQQEEEEEEAPDDDDDDNHHYHYNHDDQDLPDPLLVCLVVLLVSCVVRSVRHYYYQYYHGSAARSLLSQLSNCLQVVVDQSVRSNVSVCVGPVRHDHDPSSSVSSNVSSVVSPDDPDPPVCPVVVVVVVVVVVCVVPVVVVDDDDCPVVVVVVVVVVVVVVVVVVVVVVPPD

InterPro domains:
  IPR000340 Dual specificity phosphatase, catalytic domain [PF00782] (15-142)
  IPR000387 Tyrosine-specific protein phosphatases domain [PS50056] (67-127)
  IPR016130 Protein-tyrosine phosphatase, active site [PS00383] (88-98)
  IPR020422 Dual specificity protein phosphatase domain [PS50054] (7-146)
  IPR020422 Dual specificity protein phosphatase domain [SM00195] (7-143)
  IPR029021 Protein-tyrosine phosphatase-like [G3DSA:3.90.190.10] (1-147)
  IPR029021 Protein-tyrosine phosphatase-like [SSF52799] (4-143)